Protein AF-A0A255R285-F1 (afdb_monomer_lite)

pLDDT: mean 92.12, std 9.1, range [36.28, 98.69]

Structure (mmCIF, N/CA/C/O backbone):
data_AF-A0A255R285-F1
#
_entry.id   AF-A0A255R285-F1
#
loop_
_atom_site.group_PDB
_atom_site.id
_atom_site.type_symbol
_atom_site.label_atom_id
_atom_site.label_alt_id
_atom_site.label_comp_id
_atom_site.label_asym_id
_atom_site.label_entity_id
_atom_site.label_seq_id
_atom_site.pdbx_PDB_ins_code
_atom_site.Cartn_x
_atom_site.Cartn_y
_atom_site.Cartn_z
_atom_site.occupancy
_atom_site.B_iso_or_equiv
_atom_site.auth_seq_id
_atom_site.auth_comp_id
_atom_site.auth_asym_id
_atom_site.auth_atom_id
_atom_site.pdbx_PDB_model_num
ATOM 1 N N . MET A 1 1 ? 7.669 3.185 -47.144 1.00 38.50 1 MET A N 1
ATOM 2 C CA . MET A 1 1 ? 7.118 3.284 -45.778 1.00 38.50 1 MET A CA 1
ATOM 3 C C . MET A 1 1 ? 5.951 2.324 -45.694 1.00 38.50 1 MET A C 1
ATOM 5 O O . MET A 1 1 ? 4.926 2.596 -46.298 1.00 38.50 1 MET A O 1
ATOM 9 N N . VAL A 1 2 ? 6.138 1.171 -45.054 1.00 36.28 2 VAL A N 1
ATOM 10 C CA . VAL A 1 2 ? 5.017 0.280 -44.730 1.00 36.28 2 VAL A CA 1
ATOM 11 C C . VAL A 1 2 ? 4.395 0.857 -43.465 1.00 36.28 2 VAL A C 1
ATOM 13 O O . VAL A 1 2 ? 5.095 1.002 -42.463 1.00 36.28 2 VAL A O 1
ATOM 16 N N . ALA A 1 3 ? 3.137 1.290 -43.548 1.00 42.69 3 ALA A N 1
ATOM 17 C CA . ALA A 1 3 ? 2.376 1.693 -42.376 1.00 42.69 3 ALA A CA 1
ATOM 18 C C . ALA A 1 3 ? 2.374 0.502 -41.410 1.00 42.69 3 ALA A C 1
ATOM 20 O O . ALA A 1 3 ? 1.961 -0.590 -41.789 1.00 42.69 3 ALA A O 1
ATOM 21 N N . LYS A 1 4 ? 2.912 0.682 -40.198 1.00 46.59 4 LYS A N 1
ATOM 22 C CA . LYS A 1 4 ? 2.662 -0.273 -39.118 1.00 46.59 4 LYS A CA 1
ATOM 23 C C . LYS A 1 4 ? 1.152 -0.277 -38.926 1.00 46.59 4 LYS A C 1
ATOM 25 O O . LYS A 1 4 ? 0.608 0.766 -38.571 1.00 46.59 4 LYS A O 1
ATOM 30 N N . ASP A 1 5 ? 0.511 -1.407 -39.206 1.00 42.00 5 ASP A N 1
ATOM 31 C CA . ASP A 1 5 ? -0.884 -1.644 -38.857 1.00 42.00 5 ASP A CA 1
ATOM 32 C C . ASP A 1 5 ? -1.052 -1.301 -37.375 1.00 42.00 5 ASP A C 1
ATOM 34 O O . ASP A 1 5 ? -0.538 -1.993 -36.493 1.00 42.00 5 ASP A O 1
ATOM 38 N N . SER A 1 6 ? -1.684 -0.161 -37.093 1.00 53.12 6 SER A N 1
ATOM 39 C CA . SER A 1 6 ? -2.012 0.230 -35.732 1.00 53.12 6 SER A CA 1
ATOM 40 C C . SER A 1 6 ? -3.133 -0.692 -35.279 1.00 53.12 6 SER A C 1
ATOM 42 O O . SER A 1 6 ? -4.284 -0.516 -35.682 1.00 53.12 6 SER A O 1
ATOM 44 N N . ILE A 1 7 ? -2.786 -1.704 -34.487 1.00 59.69 7 ILE A N 1
ATOM 45 C CA . ILE A 1 7 ? -3.769 -2.529 -33.787 1.00 59.69 7 ILE A CA 1
ATOM 46 C C . ILE A 1 7 ? -4.673 -1.564 -32.998 1.00 59.69 7 ILE A C 1
ATOM 48 O O . ILE A 1 7 ? -4.139 -0.719 -32.271 1.00 59.69 7 ILE A O 1
ATOM 52 N N . PRO A 1 8 ? -6.008 -1.617 -33.164 1.00 61.16 8 PRO A N 1
ATOM 53 C CA . PRO A 1 8 ? -6.913 -0.756 -32.416 1.00 61.16 8 PRO A CA 1
ATOM 54 C C . PRO A 1 8 ? -6.686 -0.946 -30.916 1.00 61.16 8 PRO A C 1
ATOM 56 O O . PRO A 1 8 ? -6.638 -2.081 -30.445 1.00 61.16 8 PRO A O 1
ATOM 59 N N . PHE A 1 9 ? -6.552 0.151 -30.167 1.00 70.38 9 PHE A N 1
ATOM 60 C CA . PHE A 1 9 ? -6.579 0.086 -28.709 1.00 70.38 9 PHE A CA 1
ATOM 61 C C . PHE A 1 9 ? -7.965 -0.405 -28.283 1.00 70.38 9 PHE A C 1
ATOM 63 O O . PHE A 1 9 ? -8.969 0.259 -28.550 1.00 70.38 9 PHE A O 1
ATOM 70 N N . VAL A 1 10 ? -8.016 -1.583 -27.668 1.00 74.31 10 VAL A N 1
ATOM 71 C CA . VAL A 1 10 ? -9.235 -2.146 -27.089 1.00 74.31 10 VAL A CA 1
ATOM 72 C C . VAL A 1 10 ? -9.144 -1.949 -25.586 1.00 74.31 10 VAL A C 1
ATOM 74 O O . VAL A 1 10 ? -8.176 -2.386 -24.969 1.00 74.31 10 VAL A O 1
ATOM 77 N N . LEU A 1 11 ? -10.138 -1.265 -25.020 1.00 82.00 11 LEU A N 1
ATOM 78 C CA . LEU A 1 11 ? -10.260 -1.118 -23.576 1.00 82.00 11 LEU A CA 1
ATOM 79 C C . LEU A 1 11 ? -10.672 -2.475 -22.985 1.00 82.00 11 LEU A C 1
ATOM 81 O O . LEU A 1 11 ? -11.752 -2.983 -23.287 1.00 82.00 11 LEU A O 1
ATOM 85 N N . GLU A 1 12 ? -9.795 -3.065 -22.181 1.00 83.75 12 GLU A N 1
ATOM 86 C CA . GLU A 1 12 ? -10.063 -4.248 -21.370 1.00 83.75 12 GLU A CA 1
ATOM 87 C C . GLU A 1 12 ? -10.535 -3.811 -19.980 1.00 83.75 12 GLU A C 1
ATOM 89 O O . GLU A 1 12 ? -9.905 -2.974 -19.331 1.00 83.75 12 GLU A O 1
ATOM 94 N N . HIS A 1 13 ? -11.638 -4.400 -19.521 1.00 86.81 13 HIS A N 1
ATOM 95 C CA . HIS A 1 13 ? -12.210 -4.132 -18.206 1.00 86.81 13 HIS A CA 1
ATOM 96 C C . HIS A 1 13 ? -11.789 -5.208 -17.205 1.00 86.81 13 HIS A C 1
ATOM 98 O O . HIS A 1 13 ? -11.822 -6.400 -17.511 1.00 86.81 13 HIS A O 1
ATOM 104 N N . LEU A 1 14 ? -11.409 -4.791 -15.995 1.00 87.12 14 LEU A N 1
ATOM 105 C CA . LEU A 1 14 ? -11.076 -5.713 -14.900 1.00 87.12 14 LEU A CA 1
ATOM 106 C C . LEU A 1 14 ? -12.305 -6.280 -14.177 1.00 87.12 14 LEU A C 1
ATOM 108 O O . LEU A 1 14 ? -12.154 -7.206 -13.381 1.00 87.12 14 LEU A O 1
ATOM 112 N N . ASP A 1 15 ? -13.492 -5.719 -14.429 1.00 89.19 15 ASP A N 1
ATOM 113 C CA . ASP A 1 15 ? -14.764 -6.096 -13.801 1.00 8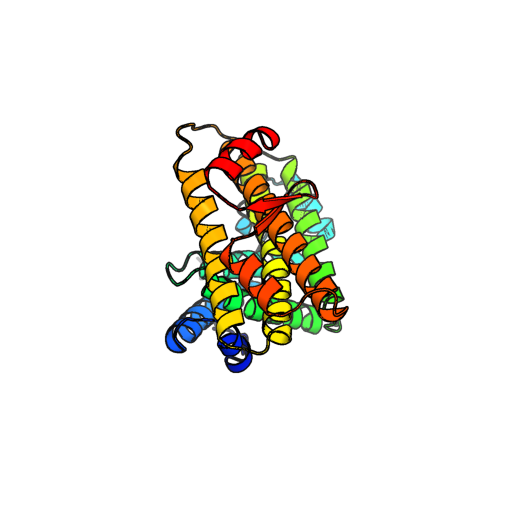9.19 15 ASP A CA 1
ATOM 114 C C . ASP A 1 15 ? -14.694 -6.120 -12.261 1.00 89.19 15 ASP A C 1
ATOM 116 O O . ASP A 1 15 ? -15.155 -7.047 -11.587 1.00 89.19 15 ASP A O 1
ATOM 120 N N . VAL A 1 16 ? -14.096 -5.072 -11.679 1.00 92.44 16 VAL A N 1
ATOM 121 C CA . VAL A 1 16 ? -13.991 -4.922 -10.223 1.00 92.44 16 VAL A CA 1
ATOM 122 C C . VAL A 1 16 ? -15.382 -4.815 -9.595 1.00 92.44 16 VAL A C 1
ATOM 124 O O . VAL A 1 16 ? -16.170 -3.928 -9.927 1.00 92.44 16 VAL A O 1
ATOM 127 N N . ASP A 1 17 ? -15.679 -5.693 -8.632 1.00 91.56 17 ASP A N 1
ATOM 128 C CA . ASP A 1 17 ? -16.928 -5.636 -7.870 1.00 91.56 17 ASP A CA 1
ATOM 129 C C . ASP A 1 17 ? -16.938 -4.404 -6.960 1.00 91.56 17 ASP A C 1
ATOM 131 O O . ASP A 1 17 ? -16.432 -4.416 -5.833 1.00 91.56 17 ASP A O 1
ATOM 135 N N . LYS A 1 18 ? -17.563 -3.334 -7.456 1.00 91.25 18 LYS A N 1
ATOM 136 C CA . LYS A 1 18 ? -17.674 -2.053 -6.760 1.00 91.25 18 LYS A CA 1
ATOM 137 C C . LYS A 1 18 ? -18.251 -2.196 -5.353 1.00 91.25 18 LYS A C 1
ATOM 139 O O . LYS A 1 18 ? -17.838 -1.470 -4.456 1.00 91.25 18 LYS A O 1
ATOM 144 N N . LYS A 1 19 ? -19.162 -3.150 -5.111 1.00 91.38 19 LYS A N 1
ATOM 145 C CA . LYS A 1 19 ? -19.759 -3.336 -3.777 1.00 91.38 19 LYS A CA 1
ATOM 146 C C . LYS A 1 19 ? -18.719 -3.747 -2.740 1.00 91.38 19 LYS A C 1
ATOM 148 O O . LYS A 1 19 ? -18.842 -3.343 -1.588 1.00 91.38 19 LYS A O 1
ATOM 153 N N . LYS A 1 20 ? -17.695 -4.504 -3.145 1.00 89.44 20 LYS A N 1
ATOM 154 C CA . LYS A 1 20 ? -16.577 -4.869 -2.264 1.00 89.44 20 LYS A CA 1
ATOM 155 C C . LYS A 1 20 ? -15.705 -3.669 -1.929 1.00 89.44 20 LYS A C 1
ATOM 157 O O . LYS A 1 20 ? -15.240 -3.565 -0.807 1.00 89.44 20 LYS A O 1
ATOM 162 N N . VAL A 1 21 ? -15.518 -2.756 -2.879 1.00 92.56 21 VAL A N 1
ATOM 163 C CA . VAL A 1 21 ? -14.719 -1.538 -2.686 1.00 92.56 21 VAL A CA 1
ATOM 164 C C . VAL A 1 21 ? -15.453 -0.532 -1.796 1.00 92.56 21 VAL A C 1
ATOM 166 O O . VAL A 1 21 ? -14.879 -0.014 -0.842 1.00 92.56 21 VAL A O 1
ATOM 169 N N . MET A 1 22 ? -16.743 -0.304 -2.061 1.00 94.81 22 MET A N 1
ATOM 170 C CA . MET A 1 22 ? -17.575 0.674 -1.345 1.00 94.81 22 MET A CA 1
ATOM 171 C C . MET A 1 22 ? -17.698 0.406 0.160 1.00 94.81 22 MET A C 1
ATOM 173 O O . MET A 1 22 ? -18.047 1.315 0.906 1.00 94.81 22 MET A O 1
ATOM 177 N N . ALA A 1 23 ? -17.412 -0.815 0.616 1.00 93.56 23 ALA A N 1
ATOM 178 C CA . ALA A 1 23 ? -17.393 -1.150 2.036 1.00 93.56 23 ALA A CA 1
ATOM 179 C C . ALA A 1 23 ? -16.217 -0.512 2.800 1.00 93.56 23 ALA A C 1
ATOM 181 O O . ALA A 1 23 ? -16.301 -0.376 4.018 1.00 93.56 23 ALA A O 1
ATOM 182 N N . TYR A 1 24 ? -15.144 -0.120 2.104 1.00 95.00 24 TYR A N 1
ATOM 183 C CA . TYR A 1 24 ? -13.883 0.299 2.726 1.00 95.00 24 TYR A CA 1
ATOM 184 C C . TYR A 1 24 ? -13.452 1.731 2.386 1.00 95.00 24 TYR A C 1
ATOM 186 O O . TYR A 1 24 ? -12.487 2.225 2.962 1.00 95.00 24 TYR A O 1
ATOM 194 N N . VAL A 1 25 ? -14.145 2.407 1.468 1.00 94.81 25 VAL A N 1
ATOM 195 C CA . VAL A 1 25 ? -13.822 3.784 1.060 1.00 94.81 25 VAL A CA 1
ATOM 196 C C . VAL A 1 25 ? -14.781 4.796 1.679 1.00 94.81 25 VAL A C 1
ATOM 198 O O . VAL A 1 25 ? -15.932 4.488 1.986 1.00 94.81 25 VAL A O 1
ATOM 201 N N . THR A 1 26 ? -14.314 6.033 1.836 1.00 92.88 26 THR A N 1
ATOM 202 C CA . THR A 1 26 ? -15.129 7.161 2.320 1.00 92.88 26 THR A CA 1
ATOM 203 C C . THR A 1 26 ? -15.570 8.092 1.188 1.00 92.88 26 THR A C 1
ATOM 205 O O . THR A 1 26 ? -16.419 8.963 1.398 1.00 92.88 26 THR A O 1
ATOM 208 N N . CYS A 1 27 ? -15.022 7.907 -0.017 1.00 93.62 27 CYS A N 1
ATOM 209 C CA . CYS A 1 27 ? -15.349 8.698 -1.192 1.00 93.62 27 CYS A CA 1
ATOM 210 C C . CYS A 1 27 ? -16.686 8.298 -1.845 1.00 93.62 27 CYS A C 1
ATOM 212 O O . CYS A 1 27 ? -17.332 7.312 -1.487 1.00 93.62 27 CYS A O 1
ATOM 214 N N . SER A 1 28 ? -17.137 9.108 -2.807 1.00 95.38 28 SER A N 1
ATOM 215 C CA . SER A 1 28 ? -18.389 8.859 -3.525 1.00 95.38 28 SER A CA 1
ATOM 216 C C . SER A 1 28 ? -18.258 7.714 -4.531 1.00 95.38 28 SER A C 1
ATOM 218 O O . SER A 1 28 ? -17.187 7.469 -5.083 1.00 95.38 28 SER A O 1
ATOM 220 N N . GLU A 1 29 ? -19.381 7.073 -4.859 1.00 95.31 29 GLU A N 1
ATOM 221 C CA . GLU A 1 29 ? -19.421 6.026 -5.888 1.00 95.31 29 GLU A CA 1
ATOM 222 C C . GLU A 1 29 ? -18.881 6.519 -7.243 1.00 95.31 29 GLU A C 1
ATOM 224 O O . GLU A 1 29 ? -18.111 5.823 -7.895 1.00 95.31 29 GLU A O 1
ATOM 229 N N . HIS A 1 30 ? -19.197 7.763 -7.618 1.00 95.19 30 HIS A N 1
ATOM 230 C CA . HIS A 1 30 ? -18.665 8.405 -8.824 1.00 95.19 30 HIS A CA 1
ATOM 231 C C . HIS A 1 30 ? -17.128 8.512 -8.811 1.00 95.19 30 HIS A C 1
ATOM 233 O O . HIS A 1 30 ? -16.480 8.399 -9.853 1.00 95.19 30 HIS A O 1
ATOM 239 N N . MET A 1 31 ? -16.522 8.760 -7.644 1.00 95.44 31 MET A N 1
ATOM 240 C CA . MET A 1 31 ? -15.064 8.779 -7.522 1.00 95.44 31 MET A CA 1
ATOM 241 C C . MET A 1 31 ? -14.487 7.377 -7.724 1.00 95.44 31 MET A C 1
ATOM 243 O O . MET A 1 31 ? -13.511 7.232 -8.456 1.00 95.44 31 MET A O 1
ATOM 247 N N . VAL A 1 32 ? -15.120 6.345 -7.155 1.00 96.25 32 VAL A N 1
ATOM 248 C CA . VAL A 1 32 ? -14.733 4.949 -7.408 1.00 96.25 32 VAL A CA 1
ATOM 249 C C . VAL A 1 32 ? -14.835 4.613 -8.896 1.00 96.25 32 VAL A C 1
ATOM 251 O O . VAL A 1 32 ? -13.892 4.057 -9.444 1.00 96.25 32 VAL A O 1
ATOM 254 N N . ASP A 1 33 ? -15.905 5.018 -9.582 1.00 94.75 33 ASP A N 1
ATOM 255 C CA . ASP A 1 33 ? -16.045 4.817 -11.033 1.00 94.75 33 ASP A CA 1
ATOM 256 C C . ASP A 1 33 ? -14.919 5.475 -11.833 1.00 94.75 33 ASP A C 1
ATOM 258 O O . ASP A 1 33 ? -14.374 4.883 -12.766 1.00 94.75 33 ASP A O 1
ATOM 262 N N . SER A 1 34 ? -14.524 6.683 -11.435 1.00 95.69 34 SER A N 1
ATOM 263 C CA . SER A 1 34 ? -13.418 7.394 -12.077 1.00 95.69 34 SER A CA 1
ATOM 264 C C . SER A 1 34 ? -12.085 6.666 -11.868 1.00 95.69 34 SER A C 1
ATOM 266 O O . SER A 1 34 ? -11.308 6.512 -12.808 1.00 95.69 34 SER A O 1
ATOM 268 N N . LEU A 1 35 ? -11.839 6.167 -10.653 1.00 96.12 35 LEU A N 1
ATOM 269 C CA . LEU A 1 35 ? -10.649 5.385 -10.312 1.00 96.12 35 LEU A CA 1
ATOM 270 C C . LEU A 1 35 ? -10.602 4.046 -11.063 1.00 96.12 35 LEU A C 1
ATOM 272 O O . LEU A 1 35 ? -9.547 3.668 -11.569 1.00 96.12 35 LEU A O 1
ATOM 276 N N . LEU A 1 36 ? -11.737 3.356 -11.195 1.00 95.50 36 LEU A N 1
ATOM 277 C CA . LEU A 1 36 ? -11.835 2.118 -11.973 1.00 95.50 36 LEU A CA 1
ATOM 278 C C . LEU A 1 36 ? -11.613 2.366 -13.471 1.00 95.50 36 LEU A C 1
ATOM 280 O O . LEU A 1 36 ? -10.920 1.589 -14.118 1.00 95.50 36 LEU A O 1
ATOM 284 N N . SER A 1 37 ? -12.088 3.491 -14.014 1.00 94.25 37 SER A N 1
ATOM 285 C CA . SER A 1 37 ? -11.792 3.869 -15.402 1.00 94.25 37 SER A CA 1
ATOM 286 C C . SER A 1 37 ? -10.296 4.126 -15.642 1.00 94.25 37 SER A C 1
ATOM 288 O O . SER A 1 37 ? -9.782 3.806 -16.720 1.00 94.25 37 SER A O 1
ATOM 290 N N . ILE A 1 38 ? -9.586 4.698 -14.661 1.00 94.31 38 ILE A N 1
ATOM 291 C CA . ILE A 1 38 ? -8.122 4.852 -14.708 1.00 94.31 38 ILE A CA 1
ATOM 292 C C . ILE A 1 38 ? -7.455 3.471 -14.694 1.00 94.31 38 ILE A C 1
ATOM 294 O O . ILE A 1 38 ? -6.573 3.204 -15.513 1.00 94.31 38 ILE A O 1
ATOM 298 N N . ALA A 1 39 ? -7.912 2.581 -13.809 1.00 93.69 39 ALA A N 1
ATOM 299 C CA . ALA A 1 39 ? -7.404 1.219 -13.696 1.00 93.69 39 ALA A CA 1
ATOM 300 C C . ALA A 1 39 ? -7.572 0.411 -14.991 1.00 93.69 39 ALA A C 1
ATOM 302 O O . ALA A 1 39 ? -6.605 -0.192 -15.450 1.00 93.69 39 ALA A O 1
ATOM 303 N N . ASP A 1 40 ? -8.752 0.444 -15.617 1.00 92.44 40 ASP A N 1
ATOM 304 C CA . ASP A 1 40 ? -9.022 -0.245 -16.887 1.00 92.44 40 ASP A CA 1
ATOM 305 C C . ASP A 1 40 ? -8.114 0.279 -18.010 1.00 92.44 40 ASP A C 1
ATOM 307 O O . ASP A 1 40 ? -7.583 -0.488 -18.816 1.00 92.44 40 ASP A O 1
ATOM 311 N N . THR A 1 41 ? -7.842 1.589 -18.027 1.00 91.50 41 THR A N 1
ATOM 312 C CA . THR A 1 41 ? -6.914 2.195 -18.995 1.00 91.50 41 THR A CA 1
ATOM 313 C C . THR A 1 41 ? -5.483 1.684 -18.814 1.00 91.50 41 THR A C 1
ATOM 315 O O . THR A 1 41 ? -4.803 1.411 -19.806 1.00 91.50 41 THR A O 1
ATOM 318 N N . ALA A 1 42 ? -5.013 1.550 -17.569 1.00 90.38 42 ALA A N 1
ATOM 319 C CA . ALA A 1 42 ? -3.701 0.972 -17.272 1.00 90.38 42 ALA A CA 1
ATOM 320 C C . ALA A 1 42 ? -3.674 -0.529 -17.612 1.00 90.38 42 ALA A C 1
ATOM 322 O O . ALA A 1 42 ? -2.776 -1.011 -18.298 1.00 90.38 42 ALA A O 1
ATOM 323 N N . TYR A 1 43 ? -4.709 -1.273 -17.220 1.00 89.81 43 TYR A N 1
ATOM 324 C CA . TYR A 1 43 ? -4.809 -2.707 -17.478 1.00 89.81 43 TYR A CA 1
ATOM 325 C C . TYR A 1 43 ? -4.823 -3.048 -18.971 1.00 89.81 43 TYR A C 1
ATOM 327 O O . TYR A 1 43 ? -4.125 -3.971 -19.388 1.00 89.81 43 TYR A O 1
ATOM 335 N N . SER A 1 44 ? -5.508 -2.254 -19.791 1.00 89.50 44 SER A N 1
ATOM 336 C CA . SER A 1 44 ? -5.568 -2.435 -21.251 1.00 89.50 44 SER A CA 1
ATOM 337 C C . SER A 1 44 ? -4.198 -2.389 -21.935 1.00 89.50 44 SER A C 1
ATOM 339 O O . SER A 1 44 ? -4.025 -2.884 -23.047 1.00 89.50 44 SER A O 1
ATOM 341 N N . LYS A 1 45 ? -3.192 -1.799 -21.280 1.00 88.44 45 LYS A N 1
ATOM 342 C CA . LYS A 1 45 ? -1.816 -1.731 -21.783 1.00 88.44 45 LYS A CA 1
ATOM 343 C C . LYS A 1 45 ? -0.956 -2.913 -21.333 1.00 88.44 45 LYS A C 1
ATOM 345 O O . LYS A 1 45 ? 0.174 -3.025 -21.803 1.00 88.44 45 LYS A O 1
ATOM 350 N N . THR A 1 46 ? -1.468 -3.825 -20.497 1.00 85.69 46 THR A N 1
ATOM 351 C CA . THR A 1 46 ? -0.692 -4.926 -19.887 1.00 85.69 46 THR A CA 1
ATOM 352 C C . THR A 1 46 ? 0.115 -5.720 -20.914 1.00 85.69 46 THR A C 1
ATOM 354 O O . THR A 1 46 ? 1.287 -6.010 -20.696 1.00 85.69 46 THR A O 1
ATOM 357 N N . GLY A 1 47 ? -0.483 -6.050 -22.064 1.00 81.19 47 GLY A N 1
ATOM 358 C CA . GLY A 1 47 ? 0.186 -6.813 -23.125 1.00 81.19 47 GLY A CA 1
ATOM 359 C C . GLY A 1 47 ? 1.274 -6.052 -23.892 1.00 81.19 47 GLY A C 1
ATOM 360 O O . GLY A 1 47 ? 2.009 -6.672 -24.656 1.00 81.19 47 GLY A O 1
ATOM 361 N N . SER A 1 48 ? 1.366 -4.733 -23.710 1.00 86.00 48 SER A N 1
ATOM 362 C CA . SER A 1 48 ? 2.328 -3.862 -24.393 1.00 86.00 48 SER A CA 1
ATOM 363 C C . SER A 1 48 ? 3.547 -3.493 -23.552 1.00 86.00 48 SER A C 1
ATOM 365 O O . SER A 1 48 ? 4.502 -2.970 -24.118 1.00 86.00 48 SER A O 1
ATOM 367 N N . TYR A 1 49 ? 3.536 -3.779 -22.246 1.00 88.81 49 TYR A N 1
ATOM 368 C CA . TYR A 1 49 ? 4.632 -3.389 -21.365 1.00 88.81 49 TYR A CA 1
ATOM 369 C C . TYR A 1 49 ? 5.902 -4.220 -21.574 1.00 88.81 49 TYR A C 1
ATOM 371 O O . TYR A 1 49 ? 5.857 -5.455 -21.637 1.00 88.81 49 TYR A O 1
ATOM 379 N N . GLY A 1 50 ? 7.038 -3.527 -21.590 1.00 87.56 50 GLY A N 1
ATOM 380 C CA . GLY A 1 50 ? 8.393 -4.074 -21.607 1.00 87.56 50 GLY A CA 1
ATOM 381 C C . GLY A 1 50 ? 9.251 -3.505 -20.475 1.00 87.56 50 GLY A C 1
ATOM 382 O O . GLY A 1 50 ? 8.876 -2.548 -19.808 1.00 87.56 50 GLY A O 1
ATOM 383 N N . LEU A 1 51 ? 10.426 -4.090 -20.222 1.00 87.12 51 LEU A N 1
ATOM 384 C CA . LEU A 1 51 ? 11.300 -3.663 -19.112 1.00 87.12 51 LEU A CA 1
ATOM 385 C C . LEU A 1 51 ? 11.664 -2.176 -19.150 1.00 87.12 51 LEU A C 1
ATOM 387 O O . LEU A 1 51 ? 11.885 -1.578 -18.104 1.00 87.12 51 LEU A O 1
ATOM 391 N N . GLU A 1 52 ? 11.709 -1.579 -20.334 1.00 87.31 52 GLU A N 1
ATOM 392 C CA . GLU A 1 52 ? 11.891 -0.147 -20.545 1.00 87.31 52 GLU A CA 1
ATOM 393 C C . GLU A 1 52 ? 10.865 0.715 -19.787 1.00 87.31 52 GLU A C 1
ATOM 395 O O . GLU A 1 52 ? 11.207 1.796 -19.305 1.00 87.31 52 GLU A O 1
ATOM 400 N N . ASP A 1 53 ? 9.645 0.213 -19.585 1.00 88.88 53 ASP A N 1
ATOM 401 C CA . ASP A 1 53 ? 8.568 0.902 -18.867 1.00 88.88 53 ASP A CA 1
ATOM 402 C C . ASP A 1 53 ? 8.780 0.895 -17.344 1.00 88.88 53 ASP A C 1
ATOM 404 O O . ASP A 1 53 ? 8.137 1.639 -16.599 1.00 88.88 53 ASP A O 1
ATOM 408 N N . LEU A 1 54 ? 9.748 0.113 -16.850 1.00 85.56 54 LEU A N 1
ATOM 409 C CA . LEU A 1 54 ? 10.241 0.262 -15.486 1.00 85.56 54 LEU A CA 1
ATOM 410 C C . LEU A 1 54 ? 11.075 1.539 -15.314 1.00 85.56 54 LEU A C 1
ATOM 412 O O . LEU A 1 54 ? 11.451 1.860 -14.194 1.00 85.56 54 LEU A O 1
ATOM 416 N N . GLY A 1 55 ? 11.399 2.305 -16.357 1.00 84.44 55 GLY A N 1
ATOM 417 C CA . GLY A 1 55 ? 12.181 3.539 -16.198 1.00 84.44 55 GLY A CA 1
ATOM 418 C C . GLY A 1 55 ? 13.544 3.318 -15.520 1.00 84.44 55 GLY A C 1
ATOM 419 O O . GLY A 1 55 ? 14.059 4.222 -14.866 1.00 84.44 55 GLY A O 1
ATOM 420 N N . MET A 1 56 ? 14.083 2.101 -15.635 1.00 86.56 56 MET A N 1
ATOM 421 C CA . MET A 1 56 ? 15.405 1.684 -15.172 1.00 86.56 56 MET A CA 1
ATOM 422 C C . MET A 1 56 ? 16.151 1.162 -16.407 1.00 86.56 56 MET A C 1
ATOM 424 O O . MET A 1 56 ? 15.756 0.158 -16.998 1.00 86.56 56 MET A O 1
ATOM 428 N N . ASP A 1 57 ? 17.185 1.876 -16.859 1.00 73.62 57 ASP A N 1
ATOM 429 C CA . ASP A 1 57 ? 17.795 1.687 -18.195 1.00 73.62 57 ASP A CA 1
ATOM 430 C C . ASP A 1 57 ? 19.109 0.880 -18.146 1.00 73.62 57 ASP A C 1
ATOM 432 O O . ASP A 1 57 ? 20.027 1.033 -18.959 1.00 73.62 57 ASP A O 1
ATOM 436 N N . ASN A 1 58 ? 19.235 -0.016 -17.163 1.00 86.06 58 ASN A N 1
ATOM 437 C CA . ASN A 1 58 ? 20.418 -0.858 -17.036 1.00 86.06 58 ASN A CA 1
ATOM 438 C C . ASN A 1 58 ? 20.331 -2.101 -17.934 1.00 86.06 58 ASN A C 1
ATOM 440 O O . ASN A 1 58 ? 19.816 -3.152 -17.553 1.00 86.06 58 ASN A O 1
ATOM 444 N N . LYS A 1 59 ? 20.908 -2.001 -19.136 1.00 86.75 59 LYS A N 1
ATOM 445 C CA . LYS A 1 59 ? 20.892 -3.078 -20.142 1.00 86.75 59 LYS A CA 1
ATOM 446 C C . LYS A 1 59 ? 21.453 -4.415 -19.660 1.00 86.75 59 LYS A C 1
ATOM 448 O O . LYS A 1 59 ? 21.011 -5.447 -20.160 1.00 86.75 59 LYS A O 1
ATOM 453 N N . GLU A 1 60 ? 22.434 -4.425 -18.758 1.00 87.00 60 GLU A N 1
ATOM 454 C CA . GLU A 1 60 ? 22.997 -5.685 -18.260 1.00 87.00 60 GLU A CA 1
ATOM 455 C C . GLU A 1 60 ? 22.029 -6.364 -17.292 1.00 87.00 60 GLU A C 1
ATOM 457 O O . GLU A 1 60 ? 21.735 -7.549 -17.441 1.00 87.00 60 GLU A O 1
ATOM 462 N N . TYR A 1 61 ? 21.432 -5.598 -16.381 1.00 87.88 61 TYR A N 1
ATOM 463 C CA . TYR A 1 61 ? 20.427 -6.115 -15.452 1.00 87.88 61 TYR A CA 1
ATOM 464 C C . TYR A 1 61 ? 19.155 -6.549 -16.168 1.00 87.88 61 TYR A C 1
ATOM 466 O O . TYR A 1 61 ? 18.598 -7.597 -15.844 1.00 87.88 61 TYR A O 1
ATOM 474 N N . ASN A 1 62 ? 18.760 -5.831 -17.223 1.00 88.94 62 ASN A N 1
ATOM 475 C CA . ASN A 1 62 ? 17.631 -6.220 -18.064 1.00 88.94 62 ASN A CA 1
ATOM 476 C C . ASN A 1 62 ? 17.826 -7.626 -18.654 1.00 88.94 62 ASN A C 1
ATOM 478 O O . ASN A 1 62 ? 16.850 -8.364 -18.779 1.00 88.94 62 ASN A O 1
ATOM 482 N N . LYS A 1 63 ? 19.063 -8.049 -18.971 1.00 88.69 63 LYS A N 1
ATOM 483 C CA . LYS A 1 63 ? 19.329 -9.426 -19.432 1.00 88.69 63 LYS A CA 1
ATOM 484 C C . LYS A 1 63 ? 19.071 -10.453 -18.334 1.00 88.69 63 LYS A C 1
ATOM 486 O O . LYS A 1 63 ? 18.482 -11.491 -18.622 1.00 88.69 63 LYS A O 1
ATOM 491 N N . TRP A 1 64 ? 19.510 -10.186 -17.104 1.00 88.12 64 TRP A N 1
ATOM 492 C CA . TRP A 1 64 ? 19.302 -11.094 -15.970 1.00 88.12 64 TRP A CA 1
ATOM 493 C C . TRP A 1 64 ? 17.821 -11.187 -15.602 1.00 88.12 64 TRP A C 1
ATOM 495 O O . TRP A 1 64 ? 17.280 -12.283 -15.518 1.00 88.12 64 TRP A O 1
ATOM 505 N N . ILE A 1 65 ? 17.126 -10.052 -15.535 1.00 90.06 65 ILE A N 1
ATOM 506 C CA . ILE A 1 65 ? 15.685 -10.009 -15.266 1.00 90.06 65 ILE A CA 1
ATOM 507 C C . ILE A 1 65 ? 14.897 -10.711 -16.372 1.00 90.06 65 ILE A C 1
ATOM 509 O O . ILE A 1 65 ? 14.008 -11.506 -16.086 1.00 90.06 65 ILE A O 1
ATOM 513 N N . THR A 1 66 ? 15.242 -10.479 -17.642 1.00 89.62 66 THR A N 1
ATOM 514 C CA . THR A 1 66 ? 14.597 -11.182 -18.763 1.00 89.62 66 THR A CA 1
ATOM 515 C C . THR A 1 66 ? 14.833 -12.685 -18.688 1.00 89.62 66 THR A C 1
ATOM 517 O O . THR A 1 66 ? 13.972 -13.455 -19.095 1.00 89.62 66 THR A O 1
ATOM 520 N N . LYS A 1 67 ? 15.987 -13.129 -18.188 1.00 89.88 67 LYS A N 1
ATOM 521 C CA . LYS A 1 67 ? 16.278 -14.553 -18.032 1.00 89.88 67 LYS A CA 1
ATOM 522 C C . LYS A 1 67 ? 15.457 -15.181 -16.902 1.00 89.88 67 LYS A C 1
ATOM 524 O O . LYS A 1 67 ? 14.928 -16.271 -17.099 1.00 89.88 67 LYS A O 1
ATOM 529 N N . ASP A 1 68 ? 15.346 -14.500 -15.766 1.00 88.88 68 ASP A N 1
ATOM 530 C CA . ASP A 1 68 ? 14.797 -15.084 -14.539 1.00 88.88 68 ASP A CA 1
ATOM 531 C C . ASP A 1 68 ? 13.285 -14.836 -14.371 1.00 88.88 68 ASP A C 1
ATOM 533 O O . ASP A 1 68 ? 12.594 -15.643 -13.751 1.00 88.88 68 ASP A O 1
ATOM 537 N N . TYR A 1 69 ? 12.750 -13.758 -14.959 1.00 90.12 69 TYR A N 1
ATOM 538 C CA . TYR A 1 69 ? 11.389 -13.262 -14.703 1.00 90.12 69 TYR A CA 1
ATOM 539 C C . TYR A 1 69 ? 10.564 -12.971 -15.965 1.00 90.12 69 TYR A C 1
ATOM 541 O O . TYR A 1 69 ? 9.507 -12.345 -15.862 1.00 90.12 69 TYR A O 1
ATOM 549 N N . LYS A 1 70 ? 11.008 -13.421 -17.149 1.00 88.31 70 LYS A N 1
ATOM 550 C CA . LYS A 1 70 ? 10.422 -13.091 -18.466 1.00 88.31 70 LYS A CA 1
ATOM 551 C C . LYS A 1 70 ? 8.896 -12.986 -18.481 1.00 88.31 70 LYS A C 1
ATOM 553 O O . LYS A 1 70 ? 8.346 -11.975 -18.907 1.00 88.31 70 LYS A O 1
ATOM 558 N N . ASP A 1 71 ? 8.231 -14.030 -18.000 1.00 89.25 71 ASP A N 1
ATOM 559 C CA . ASP A 1 71 ? 6.783 -14.198 -18.137 1.00 89.25 71 ASP A CA 1
ATOM 560 C C . ASP A 1 71 ? 5.984 -13.344 -17.141 1.00 89.25 71 ASP A C 1
ATOM 562 O O . ASP A 1 71 ? 4.767 -13.244 -17.246 1.00 89.25 71 ASP A O 1
ATOM 566 N N . THR A 1 72 ? 6.663 -12.706 -16.187 1.00 91.81 72 THR A N 1
ATOM 567 C CA . THR A 1 72 ? 6.057 -11.863 -15.144 1.00 91.81 72 THR A CA 1
ATOM 568 C C . THR A 1 72 ? 6.289 -10.367 -15.353 1.00 91.81 72 THR A C 1
ATOM 570 O O . THR A 1 72 ? 5.671 -9.557 -14.669 1.00 91.81 72 THR A O 1
ATOM 573 N N . ILE A 1 73 ? 7.143 -9.974 -16.303 1.00 90.69 73 ILE A N 1
ATOM 574 C CA . ILE A 1 73 ? 7.525 -8.568 -16.517 1.00 90.69 73 ILE A CA 1
ATOM 575 C C . ILE A 1 73 ? 6.299 -7.687 -16.776 1.00 90.69 73 ILE A C 1
ATOM 577 O O . ILE A 1 73 ? 6.134 -6.650 -16.135 1.00 90.69 73 ILE A O 1
ATOM 581 N N . SER A 1 74 ? 5.410 -8.126 -17.669 1.00 92.19 74 SER A N 1
ATOM 582 C CA . SER A 1 74 ? 4.227 -7.358 -18.061 1.00 92.19 74 SER A CA 1
ATOM 583 C C . SER A 1 74 ? 3.272 -7.108 -16.895 1.00 92.19 74 SER A C 1
ATOM 585 O O . SER A 1 74 ? 2.810 -5.983 -16.718 1.00 92.19 74 SER A O 1
ATOM 587 N N . ILE A 1 75 ? 3.005 -8.124 -16.064 1.00 93.88 75 ILE A N 1
ATOM 588 C CA . ILE A 1 75 ? 2.135 -7.964 -14.892 1.00 93.88 75 ILE A CA 1
ATOM 589 C C . ILE A 1 75 ? 2.794 -7.097 -13.816 1.00 93.88 75 ILE A C 1
ATOM 591 O O . ILE A 1 75 ? 2.116 -6.279 -13.204 1.00 93.88 75 ILE A O 1
ATOM 595 N N . VAL A 1 76 ? 4.110 -7.214 -13.615 1.00 94.81 76 VAL A N 1
ATOM 596 C CA . VAL A 1 76 ? 4.846 -6.362 -12.670 1.00 94.81 76 VAL A CA 1
ATOM 597 C C . VAL A 1 76 ? 4.710 -4.889 -13.054 1.00 94.81 76 VAL A C 1
ATOM 599 O O . VAL A 1 76 ? 4.382 -4.059 -12.210 1.00 94.81 76 VAL A O 1
ATOM 602 N N . ILE A 1 77 ? 4.899 -4.562 -14.332 1.00 94.12 77 ILE A N 1
ATOM 603 C CA . ILE A 1 77 ? 4.769 -3.184 -14.815 1.00 94.12 77 ILE A CA 1
ATOM 604 C C . ILE A 1 77 ? 3.316 -2.714 -14.759 1.00 94.12 77 ILE A C 1
ATOM 606 O O . ILE A 1 77 ? 3.067 -1.599 -14.313 1.00 94.12 77 ILE A O 1
ATOM 610 N N . ALA A 1 78 ? 2.354 -3.561 -15.131 1.00 94.62 78 ALA A N 1
ATOM 611 C CA . ALA A 1 78 ? 0.934 -3.218 -15.066 1.00 94.62 78 ALA A CA 1
ATOM 612 C C . ALA A 1 78 ? 0.461 -2.897 -13.636 1.00 94.62 78 ALA A C 1
ATOM 614 O O . ALA A 1 78 ? -0.388 -2.022 -13.443 1.00 94.62 78 ALA A O 1
ATOM 615 N N . LEU A 1 79 ? 1.020 -3.570 -12.625 1.00 96.50 79 LEU A N 1
ATOM 616 C CA . LEU A 1 79 ? 0.769 -3.244 -11.221 1.00 96.50 79 LEU A CA 1
ATOM 617 C C . LEU A 1 79 ? 1.349 -1.876 -10.851 1.00 96.50 79 LEU A C 1
ATOM 619 O O . LEU A 1 79 ? 0.657 -1.085 -10.216 1.00 96.50 79 LEU A O 1
ATOM 623 N N . PHE A 1 80 ? 2.568 -1.558 -11.293 1.00 95.25 80 PHE A N 1
ATOM 624 C CA . PHE A 1 80 ? 3.157 -0.241 -11.046 1.00 95.25 80 PHE A CA 1
ATOM 625 C C . PHE A 1 80 ? 2.416 0.889 -11.763 1.00 95.25 80 PHE A C 1
ATOM 627 O O . PHE A 1 80 ? 2.182 1.928 -11.149 1.00 95.25 80 PHE A O 1
ATOM 634 N N . ASP A 1 81 ? 2.038 0.702 -13.031 1.00 94.50 81 ASP A N 1
ATOM 635 C CA . ASP A 1 81 ? 1.334 1.733 -13.800 1.00 94.50 81 ASP A CA 1
ATOM 636 C C . ASP A 1 81 ? -0.055 2.003 -13.218 1.00 94.50 81 ASP A C 1
ATOM 638 O O . ASP A 1 81 ? -0.424 3.159 -13.009 1.00 94.50 81 ASP A O 1
ATOM 642 N N . SER A 1 82 ? -0.806 0.949 -12.878 1.00 95.75 82 SER A N 1
ATOM 643 C CA . SER A 1 82 ? -2.109 1.102 -12.220 1.00 95.75 82 SER A CA 1
ATOM 644 C C . SER A 1 82 ? -1.980 1.753 -10.843 1.00 95.75 82 SER A C 1
ATOM 646 O O . SER A 1 82 ? -2.726 2.686 -10.554 1.00 95.75 82 SER A O 1
ATOM 648 N N . TYR A 1 83 ? -1.003 1.339 -10.026 1.00 96.44 83 TYR A N 1
ATOM 649 C CA . TYR A 1 83 ? -0.745 1.940 -8.716 1.00 96.44 83 TYR A CA 1
ATOM 650 C C . TYR A 1 83 ? -0.462 3.431 -8.856 1.00 96.44 83 TYR A C 1
ATOM 652 O O . TYR A 1 83 ? -1.201 4.255 -8.321 1.00 96.44 83 TYR A O 1
ATOM 660 N N . ALA A 1 84 ? 0.553 3.788 -9.649 1.00 93.81 84 ALA A N 1
ATOM 661 C CA . ALA A 1 84 ? 0.974 5.169 -9.833 1.00 93.81 84 ALA A CA 1
ATOM 662 C C . ALA A 1 84 ? -0.134 6.041 -10.439 1.00 93.81 84 ALA A C 1
ATOM 664 O O . ALA A 1 84 ? -0.314 7.174 -9.993 1.00 93.81 84 ALA A O 1
ATOM 665 N N . SER A 1 85 ? -0.888 5.524 -11.413 1.00 94.00 85 SER A N 1
ATOM 666 C CA . SER A 1 85 ? -1.979 6.257 -12.064 1.00 94.00 85 SER A CA 1
ATOM 667 C C . SER A 1 85 ? -3.144 6.541 -11.115 1.00 94.00 85 SER A C 1
ATOM 669 O O . SER A 1 85 ? -3.774 7.593 -11.212 1.00 94.00 85 SER A O 1
ATOM 671 N N . MET A 1 86 ? -3.436 5.625 -10.189 1.00 95.06 86 MET A N 1
ATOM 672 C CA . MET A 1 86 ? -4.548 5.772 -9.249 1.00 95.06 86 MET A CA 1
ATOM 673 C C . MET A 1 86 ? -4.174 6.644 -8.051 1.00 95.06 86 MET A C 1
ATOM 675 O O . MET A 1 86 ? -4.882 7.612 -7.765 1.00 95.06 86 MET A O 1
ATOM 679 N N . VAL A 1 87 ? -3.052 6.357 -7.382 1.00 89.75 87 VAL A N 1
ATOM 680 C CA . VAL A 1 87 ? -2.651 7.088 -6.164 1.00 89.75 87 VAL A CA 1
ATOM 681 C C . VAL A 1 87 ? -2.236 8.533 -6.462 1.00 89.75 87 VAL A C 1
ATOM 683 O O . VAL A 1 87 ? -2.454 9.416 -5.641 1.00 89.75 87 VAL A O 1
ATOM 686 N N . ASN A 1 88 ? -1.741 8.818 -7.674 1.00 88.75 88 ASN A N 1
ATOM 687 C CA . ASN A 1 88 ? -1.402 10.180 -8.112 1.00 88.75 88 ASN A CA 1
ATOM 688 C C . ASN A 1 88 ? -2.502 10.850 -8.956 1.00 88.75 88 ASN A C 1
ATOM 690 O O . ASN A 1 88 ? -2.246 11.862 -9.607 1.00 88.75 88 ASN A O 1
ATOM 694 N N . SER A 1 89 ? -3.730 10.321 -8.955 1.00 87.00 89 SER A N 1
ATOM 695 C CA . SER A 1 89 ? -4.854 10.880 -9.729 1.00 87.00 89 SER A CA 1
ATOM 696 C C . SER A 1 89 ? -5.319 12.268 -9.258 1.00 87.00 89 SER A C 1
ATOM 698 O O . SER A 1 89 ? -6.131 12.909 -9.925 1.00 87.00 89 SER A O 1
ATOM 700 N N . GLY A 1 90 ? -4.838 12.734 -8.099 1.00 86.44 90 GLY A N 1
ATOM 701 C CA . GLY A 1 90 ? -5.296 13.964 -7.446 1.00 86.44 90 GLY A CA 1
ATOM 702 C C . GLY A 1 90 ? -6.634 13.815 -6.712 1.00 86.44 90 GLY A C 1
ATOM 703 O O . GLY A 1 90 ? -7.164 14.801 -6.202 1.00 86.44 90 GLY A O 1
ATOM 704 N N . MET A 1 91 ? -7.183 12.597 -6.665 1.00 90.31 91 MET A N 1
ATOM 705 C CA . MET A 1 91 ? -8.359 12.244 -5.869 1.00 90.31 91 MET A CA 1
ATOM 706 C C . MET A 1 91 ? -7.967 11.921 -4.417 1.00 90.31 91 MET A C 1
ATOM 708 O O . MET A 1 91 ? -6.806 12.055 -4.034 1.00 90.31 91 MET A O 1
ATOM 712 N N . ASP A 1 92 ? -8.941 11.518 -3.597 1.00 92.94 92 ASP A N 1
ATOM 713 C CA . ASP A 1 92 ? -8.699 11.038 -2.232 1.00 92.94 92 ASP A CA 1
ATOM 714 C C . ASP A 1 92 ? -7.741 9.833 -2.260 1.00 92.94 92 ASP A C 1
ATOM 716 O O . ASP A 1 92 ? -8.127 8.730 -2.643 1.00 92.94 92 ASP A O 1
ATOM 720 N N . GLU A 1 93 ? -6.475 10.074 -1.912 1.00 94.56 93 GLU A N 1
ATOM 721 C CA . GLU A 1 93 ? -5.373 9.116 -2.069 1.00 94.56 93 GLU A CA 1
ATOM 722 C C . GLU A 1 93 ? -5.583 7.865 -1.217 1.00 94.56 93 GLU A C 1
ATOM 724 O O . GLU A 1 93 ? -5.358 6.754 -1.689 1.00 94.56 93 GLU A O 1
ATOM 729 N N . ALA A 1 94 ? -6.106 8.032 0.002 1.00 96.38 94 ALA A N 1
ATOM 730 C CA . ALA A 1 94 ? -6.447 6.910 0.859 1.00 96.38 94 ALA A CA 1
ATOM 731 C C . ALA A 1 94 ? -7.480 6.002 0.183 1.00 96.38 94 ALA A C 1
ATOM 733 O O . ALA A 1 94 ? -7.226 4.816 -0.015 1.00 96.38 94 ALA A O 1
ATOM 734 N N . SER A 1 95 ? -8.610 6.557 -0.255 1.00 96.62 95 SER A N 1
ATOM 735 C CA . SER A 1 95 ? -9.636 5.806 -0.980 1.00 96.62 95 SER A CA 1
ATOM 736 C C . SER A 1 95 ? -9.081 5.200 -2.268 1.00 96.62 95 SER A C 1
ATOM 738 O O . SER A 1 95 ? -9.393 4.050 -2.569 1.00 96.62 95 SER A O 1
ATOM 740 N N . ALA A 1 96 ? -8.226 5.922 -2.998 1.00 97.31 96 ALA A N 1
ATOM 741 C CA . ALA A 1 96 ? -7.575 5.425 -4.206 1.00 97.31 96 ALA A CA 1
ATOM 742 C C . ALA A 1 96 ? -6.727 4.173 -3.941 1.00 97.31 96 ALA A C 1
ATOM 744 O O . ALA A 1 96 ? -6.836 3.225 -4.718 1.00 97.31 96 ALA A O 1
ATOM 745 N N . SER A 1 97 ? -5.974 4.106 -2.837 1.00 97.38 97 SER A N 1
ATOM 746 C CA . SER A 1 97 ? -5.231 2.896 -2.450 1.00 97.38 97 SER A CA 1
ATOM 747 C C . SER A 1 97 ? -6.155 1.718 -2.118 1.00 97.38 97 SER A C 1
ATOM 749 O O . SER A 1 97 ? -5.868 0.584 -2.505 1.00 97.38 97 SER A O 1
ATOM 751 N N . PHE A 1 98 ? -7.306 1.960 -1.476 1.00 97.31 98 PHE A N 1
ATOM 752 C CA . PHE A 1 98 ? -8.315 0.915 -1.235 1.00 97.31 98 PHE A CA 1
ATOM 753 C C . PHE A 1 98 ? -8.958 0.404 -2.532 1.00 97.31 98 PHE A C 1
ATOM 755 O O . PHE A 1 98 ? -9.152 -0.804 -2.678 1.00 97.31 98 PHE A O 1
ATOM 762 N N . VAL A 1 99 ? -9.255 1.287 -3.494 1.00 97.50 99 VAL A N 1
ATOM 763 C CA . VAL A 1 99 ? -9.726 0.859 -4.823 1.00 97.50 99 VAL A CA 1
ATOM 764 C C . VAL A 1 99 ? -8.625 0.085 -5.5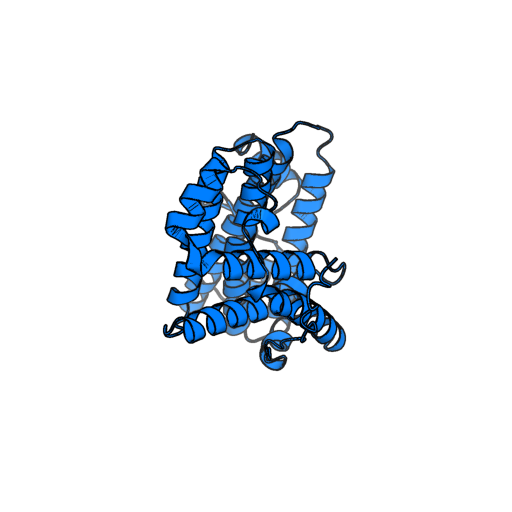51 1.00 97.50 99 VAL A C 1
ATOM 766 O O . VAL A 1 99 ? -8.882 -0.992 -6.094 1.00 97.50 99 VAL A O 1
ATOM 769 N N . TRP A 1 100 ? -7.393 0.602 -5.533 1.00 97.75 100 TRP A N 1
ATOM 770 C CA . TRP A 1 100 ? -6.258 -0.015 -6.211 1.00 97.75 100 TRP A CA 1
ATOM 771 C C . TRP A 1 100 ? -5.962 -1.411 -5.665 1.00 97.75 100 TRP A C 1
ATOM 773 O O . TRP A 1 100 ? -5.659 -2.310 -6.441 1.00 97.75 100 TRP A O 1
ATOM 783 N N . HIS A 1 101 ? -6.117 -1.640 -4.362 1.00 97.50 101 HIS A N 1
ATOM 784 C CA . HIS A 1 101 ? -5.951 -2.968 -3.782 1.00 97.50 101 HIS A CA 1
ATOM 785 C C . HIS A 1 101 ? -6.831 -4.024 -4.480 1.00 97.50 101 HIS A C 1
ATOM 787 O O . HIS A 1 101 ? -6.344 -5.092 -4.850 1.00 97.50 101 HIS A O 1
ATOM 793 N N . GLU A 1 102 ? -8.115 -3.733 -4.725 1.00 96.88 102 GLU A N 1
ATOM 794 C CA . GLU A 1 102 ? -9.007 -4.664 -5.437 1.00 96.88 102 GLU A CA 1
ATOM 795 C C . GLU A 1 102 ? -8.689 -4.785 -6.934 1.00 96.88 102 GLU A C 1
ATOM 797 O O . GLU A 1 102 ? -8.797 -5.879 -7.496 1.00 96.88 102 GLU A O 1
ATOM 802 N N . VAL A 1 103 ? -8.254 -3.692 -7.564 1.00 96.94 103 VAL A N 1
ATOM 803 C CA . VAL A 1 103 ? -7.746 -3.680 -8.947 1.00 96.94 103 VAL A CA 1
ATOM 804 C C . VAL A 1 103 ? -6.534 -4.604 -9.074 1.00 96.94 103 VAL A C 1
ATOM 806 O O . VAL A 1 103 ? -6.545 -5.531 -9.884 1.00 96.94 103 VAL A O 1
ATOM 809 N N . ALA A 1 104 ? -5.521 -4.414 -8.228 1.00 97.31 104 ALA A N 1
ATOM 810 C CA . ALA A 1 104 ? -4.301 -5.206 -8.202 1.00 97.31 104 ALA A CA 1
ATOM 811 C C . ALA A 1 104 ? -4.605 -6.683 -7.931 1.00 97.31 104 ALA A C 1
ATOM 813 O O . ALA A 1 104 ? -4.081 -7.560 -8.620 1.00 97.31 104 ALA A O 1
ATOM 814 N N . ARG A 1 105 ? -5.510 -6.976 -6.988 1.00 96.44 105 ARG A N 1
ATOM 815 C CA . ARG A 1 105 ? -5.984 -8.339 -6.709 1.00 96.44 105 ARG A CA 1
ATOM 816 C C . ARG A 1 105 ? -6.528 -9.018 -7.969 1.00 96.44 105 ARG A C 1
ATOM 818 O O . ARG A 1 105 ? -6.183 -10.168 -8.239 1.00 96.44 105 ARG A O 1
ATOM 825 N N . LEU A 1 106 ? -7.343 -8.319 -8.762 1.00 95.75 106 LEU A N 1
ATOM 826 C CA . LEU A 1 106 ? -7.909 -8.852 -10.006 1.00 95.75 106 LEU A CA 1
ATOM 827 C C . LEU A 1 106 ? -6.890 -8.943 -11.145 1.00 95.75 106 LEU A C 1
ATOM 829 O O . LEU A 1 106 ? -6.860 -9.967 -11.826 1.00 95.75 106 LEU A O 1
ATOM 833 N N . GLN A 1 107 ? -6.001 -7.959 -11.305 1.00 95.38 107 GLN A N 1
ATOM 834 C CA . GLN A 1 107 ? -4.895 -8.039 -12.268 1.00 95.38 107 GLN A CA 1
ATOM 835 C C . GLN A 1 107 ? -4.018 -9.267 -12.001 1.00 95.38 107 GLN A C 1
ATOM 837 O O . GLN A 1 107 ? -3.729 -10.046 -12.913 1.00 95.38 107 GLN A O 1
ATOM 842 N N . MET A 1 108 ? -3.636 -9.477 -10.737 1.00 95.56 108 MET A N 1
ATOM 843 C CA . MET A 1 108 ? -2.855 -10.640 -10.324 1.00 95.56 108 MET A CA 1
ATOM 844 C C . MET A 1 108 ? -3.629 -11.940 -10.545 1.00 95.56 108 MET A C 1
ATOM 846 O O . MET A 1 108 ? -3.074 -12.891 -11.094 1.00 95.56 108 MET A O 1
ATOM 850 N N . LYS A 1 109 ? -4.914 -11.986 -10.175 1.00 95.06 109 LYS A N 1
ATOM 851 C CA . LYS A 1 109 ? -5.772 -13.153 -10.399 1.00 95.06 109 LYS A CA 1
ATOM 852 C C . LYS A 1 109 ? -5.851 -13.529 -11.882 1.00 95.06 109 LYS A C 1
ATOM 854 O O . LYS A 1 109 ? -5.562 -14.675 -12.219 1.00 95.06 109 LYS A O 1
ATOM 859 N N . HIS A 1 110 ? -6.171 -12.579 -12.761 1.00 93.62 110 HIS A N 1
ATOM 860 C CA . HIS A 1 110 ? -6.245 -12.823 -14.204 1.00 93.62 110 HIS A CA 1
ATOM 861 C C . HIS A 1 110 ? -4.908 -13.299 -14.773 1.00 93.62 110 HIS A C 1
ATOM 863 O O . HIS A 1 110 ? -4.880 -14.204 -15.606 1.00 93.62 110 HIS A O 1
ATOM 869 N N . PHE A 1 111 ? -3.790 -12.736 -14.308 1.00 92.44 111 PHE A N 1
ATOM 870 C CA . PHE A 1 111 ? -2.461 -13.205 -14.694 1.00 92.44 111 PHE A CA 1
ATOM 871 C C . PHE A 1 111 ? -2.224 -14.671 -14.292 1.00 92.44 111 PHE A C 1
ATOM 873 O O . PHE A 1 111 ? -1.782 -15.474 -15.118 1.00 92.44 111 PHE A O 1
ATOM 880 N N . TYR A 1 112 ? -2.555 -15.045 -13.053 1.00 91.38 112 TYR A N 1
ATOM 881 C CA . TYR A 1 112 ? -2.418 -16.422 -12.569 1.00 91.38 112 TYR A CA 1
ATOM 882 C C . TYR A 1 112 ? -3.269 -17.404 -13.374 1.00 91.38 112 TYR A C 1
ATOM 884 O O . TYR A 1 112 ? -2.767 -18.428 -13.831 1.00 91.38 112 TYR A O 1
ATOM 892 N N . GLU A 1 113 ? -4.537 -17.074 -13.595 1.00 91.50 113 GLU A N 1
ATOM 893 C CA . GLU A 1 113 ? -5.467 -17.938 -14.323 1.00 91.50 113 GLU A CA 1
ATOM 894 C C . GLU A 1 113 ? -5.054 -18.087 -15.797 1.00 91.50 113 GLU A C 1
ATOM 896 O O . GLU A 1 113 ? -5.047 -19.194 -16.337 1.00 91.50 113 GLU A O 1
ATOM 901 N N . LYS A 1 114 ? -4.596 -17.002 -16.439 1.00 90.06 114 LYS A N 1
ATOM 902 C CA . LYS A 1 114 ? -4.098 -17.023 -17.826 1.00 90.06 114 LYS A CA 1
ATOM 903 C C . LYS A 1 114 ? -2.813 -17.839 -17.993 1.00 90.06 114 LYS A C 1
ATOM 905 O O . LYS A 1 114 ? -2.567 -18.375 -19.071 1.00 90.06 114 LYS A O 1
ATOM 910 N N . THR A 1 115 ? -2.003 -17.944 -16.943 1.00 87.88 115 THR A N 1
ATOM 911 C CA . THR A 1 115 ? -0.768 -18.749 -16.925 1.00 87.88 115 THR A CA 1
ATOM 912 C C . THR A 1 115 ? -1.000 -20.188 -16.448 1.00 87.88 115 THR A C 1
ATOM 914 O O . THR A 1 115 ? -0.044 -20.946 -16.288 1.00 87.88 115 THR A O 1
ATOM 917 N N . GLY A 1 116 ? -2.264 -20.597 -16.276 1.00 87.19 116 GLY A N 1
ATOM 918 C CA . GLY A 1 116 ? -2.651 -21.960 -15.903 1.00 87.19 116 GLY A CA 1
ATOM 919 C C . GLY A 1 116 ? -2.530 -22.269 -14.408 1.00 87.19 116 GLY A C 1
ATOM 920 O O . GLY A 1 116 ? -2.569 -23.437 -14.024 1.00 87.19 116 GLY A O 1
ATOM 921 N N . GLY A 1 117 ? -2.356 -21.249 -13.567 1.00 89.19 117 GLY A N 1
ATOM 922 C CA . GLY A 1 117 ? -2.320 -21.375 -12.115 1.00 89.19 117 GLY A CA 1
ATOM 923 C C . GLY A 1 117 ? -3.686 -21.168 -11.457 1.00 89.19 117 GLY A C 1
ATOM 924 O O . GLY A 1 117 ? -4.594 -20.567 -12.024 1.00 89.19 117 GLY A O 1
ATOM 925 N N . GLU A 1 118 ? -3.805 -21.622 -10.209 1.00 90.44 118 GLU A N 1
ATOM 926 C CA . GLU A 1 118 ? -4.952 -21.319 -9.352 1.00 90.44 118 GLU A CA 1
ATOM 927 C C . GLU A 1 118 ? -4.664 -20.105 -8.462 1.00 90.44 118 GLU A C 1
ATOM 929 O O . GLU A 1 118 ? -3.591 -19.978 -7.858 1.00 90.44 118 GLU A O 1
ATOM 934 N N . TRP A 1 119 ? -5.648 -19.215 -8.352 1.00 92.50 119 TRP A N 1
ATOM 935 C CA . TRP A 1 119 ? -5.588 -18.075 -7.447 1.00 92.50 119 TRP A CA 1
ATOM 936 C C . TRP A 1 119 ? -5.944 -18.483 -6.014 1.00 92.50 119 TRP A C 1
ATOM 938 O O . TRP A 1 119 ? -7.057 -18.935 -5.746 1.00 92.50 119 TRP A O 1
ATOM 948 N N . GLN A 1 120 ? -5.007 -18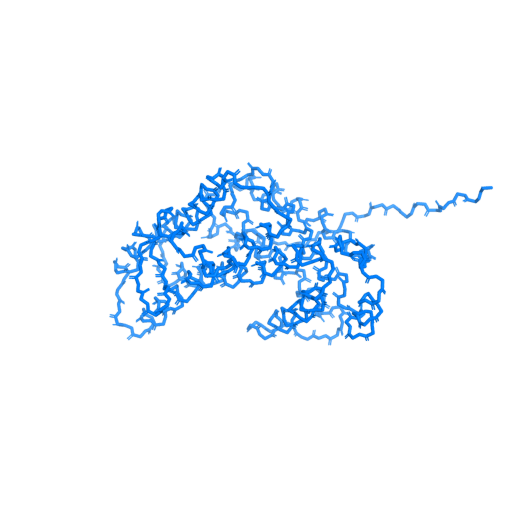.298 -5.084 1.00 91.56 120 GLN A N 1
ATOM 949 C CA . GLN A 1 120 ? -5.177 -18.597 -3.664 1.00 91.56 120 GLN A CA 1
ATOM 950 C C . GLN A 1 120 ? -4.560 -17.485 -2.817 1.00 91.56 120 GLN A C 1
ATOM 952 O O . GLN A 1 120 ? -3.343 -17.316 -2.778 1.00 91.56 120 GLN A O 1
ATOM 957 N N . GLU A 1 121 ? -5.388 -16.741 -2.095 1.00 87.75 121 GLU A N 1
ATOM 958 C CA . GLU A 1 121 ? -4.924 -15.703 -1.172 1.00 87.75 121 GLU A CA 1
ATOM 959 C C . GLU A 1 121 ? -4.536 -16.330 0.186 1.00 87.75 121 GLU A C 1
ATOM 961 O O . GLU A 1 121 ? -5.242 -17.218 0.670 1.00 87.75 121 GLU A O 1
ATOM 966 N N . PRO A 1 122 ? -3.413 -15.928 0.815 1.00 88.50 122 PRO A N 1
ATOM 967 C CA . PRO A 1 122 ? -2.474 -14.889 0.380 1.00 88.50 122 PRO A CA 1
ATOM 968 C C . PRO A 1 122 ? -1.358 -15.377 -0.568 1.00 88.50 122 PRO A C 1
ATOM 970 O O . PRO A 1 122 ? -0.581 -14.587 -1.099 1.00 88.50 122 PRO A O 1
ATOM 973 N N . ASN A 1 123 ? -1.244 -16.689 -0.775 1.00 90.50 123 ASN A N 1
ATOM 974 C CA . ASN A 1 123 ? -0.081 -17.324 -1.399 1.00 90.50 123 ASN A CA 1
ATOM 975 C C . ASN A 1 123 ? 0.232 -16.830 -2.823 1.00 90.50 123 ASN A C 1
ATOM 977 O O . ASN A 1 123 ? 1.405 -16.744 -3.191 1.00 90.50 123 ASN A O 1
ATOM 981 N N . SER A 1 124 ? -0.786 -16.542 -3.635 1.00 90.25 124 SER A N 1
ATOM 982 C CA . SER A 1 124 ? -0.614 -16.156 -5.038 1.00 90.25 124 SER A CA 1
ATOM 983 C C . SER A 1 124 ? -0.040 -14.746 -5.186 1.00 90.25 124 SER A C 1
ATOM 985 O O . SER A 1 124 ? 0.959 -14.583 -5.892 1.00 90.25 124 SER A O 1
ATOM 987 N N . TYR A 1 125 ? -0.579 -13.735 -4.493 1.00 92.62 125 TYR A N 1
ATOM 988 C CA . TYR A 1 125 ? 0.007 -12.390 -4.565 1.00 92.62 125 TYR A CA 1
ATOM 989 C C . TYR A 1 125 ? 1.390 -12.332 -3.906 1.00 92.62 125 TYR A C 1
ATOM 991 O O . TYR A 1 125 ? 2.283 -11.682 -4.438 1.00 92.62 125 TYR A O 1
ATOM 999 N N . GLU A 1 126 ? 1.635 -13.080 -2.823 1.00 95.56 126 GLU A N 1
ATOM 1000 C CA . GLU A 1 126 ? 2.954 -13.103 -2.171 1.00 95.56 126 GLU A CA 1
ATOM 1001 C C . GLU A 1 126 ? 4.054 -13.666 -3.078 1.00 95.56 126 GLU A C 1
ATOM 1003 O O . GLU A 1 126 ? 5.182 -13.175 -3.081 1.00 95.56 126 GLU A O 1
ATOM 1008 N N . LYS A 1 127 ? 3.740 -14.679 -3.891 1.00 93.50 127 LYS A N 1
ATOM 1009 C CA . LYS A 1 127 ? 4.671 -15.187 -4.910 1.00 93.50 127 LYS A CA 1
ATOM 1010 C C . LYS A 1 127 ? 5.030 -14.112 -5.939 1.00 93.50 127 LYS A C 1
ATOM 1012 O O . LYS A 1 127 ? 6.193 -14.026 -6.318 1.00 93.50 127 LYS A O 1
ATOM 1017 N N . LEU A 1 128 ? 4.066 -13.294 -6.367 1.00 94.31 128 LEU A N 1
ATOM 1018 C CA . LEU A 1 128 ? 4.331 -12.213 -7.317 1.00 94.31 128 LEU A CA 1
ATOM 1019 C C . LEU A 1 128 ? 5.084 -11.049 -6.661 1.00 94.31 128 LEU A C 1
ATOM 1021 O O . LEU A 1 128 ? 5.986 -10.483 -7.268 1.00 94.31 128 LEU A O 1
ATOM 1025 N N . PHE A 1 129 ? 4.798 -10.734 -5.398 1.00 96.69 129 PHE A N 1
ATOM 1026 C CA . PHE A 1 129 ? 5.571 -9.742 -4.652 1.00 96.69 129 PHE A CA 1
ATOM 1027 C C . PHE A 1 129 ? 7.025 -10.169 -4.457 1.00 96.69 129 PHE A C 1
ATOM 1029 O O . PHE A 1 129 ? 7.906 -9.337 -4.607 1.00 96.69 129 PHE A O 1
ATOM 1036 N N . ARG A 1 130 ? 7.311 -11.462 -4.261 1.00 95.81 130 ARG A N 1
ATOM 1037 C CA . ARG A 1 130 ? 8.701 -11.959 -4.264 1.00 95.81 130 ARG A CA 1
ATOM 1038 C C . ARG A 1 130 ? 9.402 -11.775 -5.608 1.00 95.81 130 ARG A C 1
ATOM 1040 O O . ARG A 1 130 ? 10.606 -11.548 -5.633 1.00 95.81 130 ARG A O 1
ATOM 1047 N N . VAL A 1 131 ? 8.667 -11.892 -6.715 1.00 94.81 131 VAL A N 1
ATOM 1048 C CA . VAL A 1 131 ? 9.204 -11.561 -8.041 1.00 94.81 131 VAL A CA 1
ATOM 1049 C C . VAL A 1 131 ? 9.531 -10.072 -8.105 1.00 94.81 131 VAL A C 1
ATOM 1051 O O . VAL A 1 131 ? 10.640 -9.727 -8.496 1.00 94.81 131 VAL A O 1
ATOM 1054 N N . ILE A 1 132 ? 8.619 -9.201 -7.665 1.00 95.62 132 ILE A N 1
ATOM 1055 C CA . ILE A 1 132 ? 8.863 -7.753 -7.588 1.00 95.62 132 ILE A CA 1
ATOM 1056 C C . ILE A 1 132 ? 10.108 -7.452 -6.746 1.00 95.62 132 ILE A C 1
ATOM 1058 O O . ILE A 1 132 ? 10.985 -6.736 -7.224 1.00 95.62 132 ILE A O 1
ATOM 1062 N N . ASP A 1 133 ? 10.235 -8.054 -5.563 1.00 94.56 133 ASP A N 1
ATOM 1063 C CA . ASP A 1 133 ? 11.405 -7.905 -4.690 1.00 94.56 133 ASP A CA 1
ATOM 1064 C C . ASP A 1 133 ? 12.698 -8.335 -5.410 1.00 94.56 133 ASP A C 1
ATOM 1066 O O . ASP A 1 133 ? 13.717 -7.650 -5.331 1.00 94.56 133 ASP A O 1
ATOM 1070 N N . GLY A 1 134 ? 12.659 -9.438 -6.167 1.00 93.69 134 GLY A N 1
ATOM 1071 C CA . GLY A 1 134 ? 13.787 -9.914 -6.972 1.00 93.69 134 GLY A CA 1
ATOM 1072 C C . GLY A 1 134 ? 14.169 -8.969 -8.117 1.00 93.69 134 GLY A C 1
ATOM 1073 O O . GLY A 1 134 ? 15.356 -8.719 -8.347 1.00 93.69 134 GLY A O 1
ATOM 1074 N N . VAL A 1 135 ? 13.181 -8.400 -8.818 1.00 93.00 135 VAL A N 1
ATOM 1075 C CA . VAL A 1 135 ? 13.416 -7.401 -9.873 1.00 93.00 135 VAL A CA 1
ATOM 1076 C C . VAL A 1 135 ? 14.007 -6.126 -9.263 1.00 93.00 135 VAL A C 1
ATOM 1078 O O . VAL A 1 135 ? 15.049 -5.665 -9.726 1.00 93.00 135 VAL A O 1
ATOM 1081 N N . MET A 1 136 ? 13.407 -5.580 -8.197 1.00 94.44 136 MET A N 1
ATOM 1082 C CA . MET A 1 136 ? 13.889 -4.351 -7.547 1.00 94.44 136 MET A CA 1
ATOM 1083 C C . MET A 1 136 ? 15.281 -4.539 -6.933 1.00 94.44 136 MET A C 1
ATOM 1085 O O . MET A 1 136 ? 16.146 -3.682 -7.102 1.00 94.44 136 MET A O 1
ATOM 1089 N N . GLY A 1 137 ? 15.536 -5.690 -6.302 1.00 92.31 137 GLY A N 1
ATOM 1090 C CA . GLY A 1 137 ? 16.843 -6.039 -5.743 1.00 92.31 137 GLY A CA 1
ATOM 1091 C C . GLY A 1 137 ? 17.948 -6.193 -6.794 1.00 92.31 137 GLY A C 1
ATOM 1092 O O . GLY A 1 137 ? 19.123 -6.017 -6.489 1.00 92.31 137 GLY A O 1
ATOM 1093 N N . THR A 1 138 ? 17.598 -6.468 -8.053 1.00 90.75 138 THR A N 1
ATOM 1094 C CA . THR A 1 138 ? 18.586 -6.450 -9.144 1.00 90.75 138 THR A CA 1
ATOM 1095 C C . THR A 1 138 ? 19.009 -5.011 -9.468 1.00 90.75 138 THR A C 1
ATOM 1097 O O . THR A 1 138 ? 20.192 -4.741 -9.664 1.00 90.75 138 THR A O 1
ATOM 1100 N N . TYR A 1 139 ? 18.066 -4.064 -9.471 1.00 90.31 139 TYR A N 1
ATOM 1101 C CA . TYR A 1 139 ? 18.342 -2.650 -9.754 1.00 90.31 139 TYR A CA 1
ATOM 1102 C C . TYR A 1 139 ? 18.924 -1.870 -8.569 1.00 90.31 139 TYR A C 1
ATOM 1104 O O . TYR A 1 139 ? 19.527 -0.818 -8.782 1.00 90.31 139 TYR A O 1
ATOM 1112 N N . SER A 1 140 ? 18.836 -2.386 -7.338 1.00 85.62 140 SER A N 1
ATOM 1113 C CA . SER A 1 140 ? 19.391 -1.723 -6.148 1.00 85.62 140 SER A CA 1
ATOM 1114 C C . SER A 1 140 ? 20.922 -1.624 -6.130 1.00 85.62 140 SER A C 1
ATOM 1116 O O . SER A 1 140 ? 21.474 -0.968 -5.256 1.00 85.62 140 SER A O 1
ATOM 1118 N N . CYS A 1 141 ? 21.619 -2.261 -7.075 1.00 83.88 141 CYS A N 1
ATOM 1119 C CA . CYS A 1 141 ? 23.065 -2.112 -7.277 1.00 83.88 141 CYS A CA 1
ATOM 1120 C C . CYS A 1 141 ? 23.420 -1.311 -8.545 1.00 83.88 141 CYS A C 1
ATOM 1122 O O . CYS A 1 141 ? 24.579 -1.300 -8.958 1.00 83.88 141 CYS A O 1
ATOM 1124 N N . GLY A 1 142 ? 22.422 -0.698 -9.191 1.00 87.44 142 GLY A N 1
ATOM 1125 C CA . GLY A 1 142 ? 22.561 -0.016 -10.474 1.00 87.44 142 GLY A CA 1
ATOM 1126 C C . GLY A 1 142 ? 23.078 1.410 -10.370 1.00 87.44 142 GLY A C 1
ATOM 1127 O O . GLY A 1 142 ? 23.790 1.792 -9.443 1.00 87.44 142 GLY A O 1
ATOM 1128 N N . THR A 1 143 ? 22.719 2.219 -11.363 1.00 92.12 143 THR A N 1
ATOM 1129 C CA . THR A 1 143 ? 22.960 3.660 -11.296 1.00 92.12 143 THR A CA 1
ATOM 1130 C C . THR A 1 143 ? 22.131 4.280 -10.172 1.00 92.12 143 THR A C 1
ATOM 1132 O O . THR A 1 1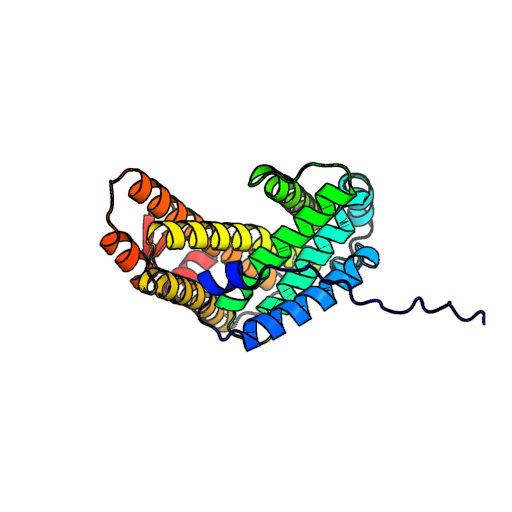43 ? 21.149 3.702 -9.711 1.00 92.12 143 THR A O 1
ATOM 1135 N N . GLN A 1 144 ? 22.471 5.502 -9.764 1.00 93.19 144 GLN A N 1
ATOM 1136 C CA . GLN A 1 144 ? 21.668 6.225 -8.779 1.00 93.19 144 GLN A CA 1
ATOM 1137 C C . GLN A 1 144 ? 20.194 6.355 -9.198 1.00 93.19 144 GLN A C 1
ATOM 1139 O O . GLN A 1 144 ? 19.305 6.247 -8.361 1.00 93.19 144 GLN A O 1
ATOM 1144 N N . ALA A 1 145 ? 19.926 6.543 -10.494 1.00 92.44 145 ALA A N 1
ATOM 1145 C CA . ALA A 1 145 ? 18.564 6.585 -11.016 1.00 92.44 145 ALA A CA 1
ATOM 1146 C C . ALA A 1 145 ? 17.845 5.236 -10.844 1.00 92.44 145 ALA A C 1
ATOM 1148 O O . ALA A 1 145 ? 16.702 5.218 -10.394 1.00 92.44 145 ALA A O 1
ATOM 1149 N N . ASP A 1 146 ? 18.530 4.122 -11.125 1.00 93.06 146 ASP A N 1
ATOM 1150 C CA . ASP A 1 146 ? 17.979 2.776 -10.932 1.00 93.06 146 ASP A CA 1
ATOM 1151 C C . ASP A 1 146 ? 17.658 2.521 -9.452 1.00 93.06 146 ASP A C 1
ATOM 1153 O O . ASP A 1 146 ? 16.554 2.093 -9.126 1.00 93.06 146 ASP A O 1
ATOM 1157 N N . MET A 1 147 ? 18.585 2.856 -8.547 1.00 94.12 147 MET A N 1
ATOM 1158 C CA . MET A 1 147 ? 18.395 2.694 -7.101 1.00 94.12 147 MET A CA 1
ATOM 1159 C C . MET A 1 147 ? 17.238 3.547 -6.568 1.00 94.12 147 MET A C 1
ATOM 1161 O O . MET A 1 147 ? 16.417 3.058 -5.791 1.00 94.12 147 MET A O 1
ATOM 1165 N N . ASN A 1 148 ? 17.139 4.803 -7.017 1.00 94.88 148 ASN A N 1
ATOM 1166 C CA . ASN A 1 148 ? 16.039 5.701 -6.665 1.00 94.88 148 ASN A CA 1
ATOM 1167 C C . ASN A 1 148 ? 14.691 5.109 -7.100 1.00 94.88 148 ASN A C 1
ATOM 1169 O O . ASN A 1 148 ? 13.754 5.029 -6.307 1.00 94.88 148 ASN A O 1
ATOM 1173 N N . MET A 1 149 ? 14.597 4.667 -8.355 1.00 94.50 149 MET A N 1
ATOM 1174 C CA . MET A 1 149 ? 13.371 4.098 -8.910 1.00 94.50 149 MET A CA 1
ATOM 1175 C C . MET A 1 149 ? 12.996 2.760 -8.264 1.00 94.50 149 MET A C 1
ATOM 1177 O O . MET A 1 149 ? 11.811 2.504 -8.045 1.00 94.50 149 MET A O 1
ATOM 1181 N N . ALA A 1 150 ? 13.981 1.919 -7.942 1.00 95.19 150 ALA A N 1
ATOM 1182 C CA . ALA A 1 150 ? 13.766 0.656 -7.246 1.00 95.19 150 ALA A CA 1
ATOM 1183 C C . ALA A 1 150 ? 13.190 0.883 -5.841 1.00 95.19 150 ALA A C 1
ATOM 1185 O O . ALA A 1 150 ? 12.191 0.259 -5.492 1.00 95.19 150 ALA A O 1
ATOM 1186 N N . ALA A 1 151 ? 13.747 1.826 -5.070 1.00 95.88 151 ALA A N 1
ATOM 1187 C CA . ALA A 1 151 ? 13.255 2.147 -3.728 1.00 95.88 151 ALA A CA 1
ATOM 1188 C C . ALA A 1 151 ? 11.780 2.583 -3.733 1.00 95.88 151 ALA A C 1
ATOM 1190 O O . ALA A 1 151 ? 10.985 2.088 -2.939 1.00 95.88 151 ALA A O 1
ATOM 1191 N N . TRP A 1 152 ? 11.377 3.449 -4.668 1.00 95.38 152 TRP A N 1
ATOM 1192 C CA . TRP A 1 152 ? 9.976 3.875 -4.782 1.00 95.38 152 TRP A CA 1
ATOM 1193 C C . TRP A 1 152 ? 9.032 2.754 -5.216 1.00 95.38 152 TRP A C 1
ATOM 1195 O O . TRP A 1 152 ? 7.886 2.702 -4.771 1.00 95.38 152 TRP A O 1
ATOM 1205 N N . ARG A 1 153 ? 9.497 1.834 -6.061 1.00 94.88 153 ARG A N 1
ATOM 1206 C CA . ARG A 1 153 ? 8.702 0.675 -6.481 1.00 94.88 153 ARG A CA 1
ATOM 1207 C C . ARG A 1 153 ? 8.544 -0.374 -5.380 1.00 94.88 153 ARG A C 1
ATOM 1209 O O . ARG A 1 153 ? 7.492 -1.007 -5.312 1.00 94.88 153 ARG A O 1
ATOM 1216 N N . SER A 1 154 ? 9.515 -0.512 -4.481 1.00 96.00 154 SER A N 1
ATOM 1217 C CA . SER A 1 154 ? 9.425 -1.408 -3.316 1.00 96.00 154 SER A CA 1
ATOM 1218 C C . SER A 1 154 ? 8.343 -1.007 -2.302 1.00 96.00 154 SER A C 1
ATOM 1220 O O . SER A 1 154 ? 7.918 -1.834 -1.496 1.00 96.00 154 SER A O 1
ATOM 1222 N N . VAL A 1 155 ? 7.829 0.225 -2.372 1.00 97.06 155 VAL A N 1
ATOM 1223 C CA . VAL A 1 155 ? 6.723 0.704 -1.526 1.00 97.06 155 VAL A CA 1
ATOM 1224 C C . VAL A 1 155 ? 5.415 -0.036 -1.831 1.00 97.06 155 VAL A C 1
ATOM 1226 O O . VAL A 1 155 ? 4.712 -0.451 -0.910 1.00 97.06 155 VAL A O 1
ATOM 1229 N N . MET A 1 156 ? 5.092 -0.238 -3.113 1.00 97.44 156 MET A N 1
ATOM 1230 C CA . MET A 1 156 ? 3.783 -0.740 -3.559 1.00 97.44 156 MET A CA 1
ATOM 1231 C C . MET A 1 156 ? 3.399 -2.101 -2.929 1.00 97.44 156 MET A C 1
ATOM 1233 O O . MET A 1 156 ? 2.281 -2.224 -2.425 1.00 97.44 156 MET A O 1
ATOM 1237 N N . PRO A 1 157 ? 4.272 -3.131 -2.877 1.00 97.94 157 PRO A N 1
ATOM 1238 C CA . PRO A 1 157 ? 3.934 -4.391 -2.210 1.00 97.94 157 PRO A CA 1
ATOM 1239 C C . PRO A 1 157 ? 3.684 -4.260 -0.702 1.00 97.94 157 PRO A C 1
ATOM 1241 O O . PRO A 1 157 ? 2.973 -5.081 -0.120 1.00 97.94 157 PRO A O 1
ATOM 1244 N N . VAL A 1 158 ? 4.316 -3.297 -0.027 1.00 98.31 158 VAL A N 1
ATOM 1245 C CA . VAL A 1 158 ? 4.077 -3.050 1.403 1.00 98.31 158 VAL A CA 1
ATOM 1246 C C . VAL A 1 158 ? 2.740 -2.352 1.591 1.00 98.31 158 VAL A C 1
ATOM 1248 O O . VAL A 1 158 ? 1.966 -2.760 2.455 1.00 98.31 158 VAL A O 1
ATOM 1251 N N . ASP A 1 159 ? 2.454 -1.362 0.748 1.00 98.25 159 ASP A N 1
ATOM 1252 C CA . ASP A 1 159 ? 1.193 -0.634 0.769 1.00 98.25 159 ASP A CA 1
ATOM 1253 C C . ASP A 1 159 ? -0.001 -1.569 0.541 1.00 98.25 159 ASP A C 1
ATOM 1255 O O . ASP A 1 159 ? -0.921 -1.603 1.354 1.00 98.25 159 ASP A O 1
ATOM 1259 N N . TYR A 1 160 ? 0.074 -2.458 -0.457 1.00 98.50 160 TYR A N 1
ATOM 1260 C CA . TYR A 1 160 ? -0.946 -3.491 -0.679 1.00 98.50 160 TYR A CA 1
ATOM 1261 C C . TYR A 1 160 ? -1.233 -4.305 0.592 1.00 98.50 160 TYR A C 1
ATOM 1263 O O . TYR A 1 160 ? -2.386 -4.492 0.979 1.00 98.50 160 TYR A O 1
ATOM 1271 N N . ARG A 1 161 ? -0.184 -4.778 1.279 1.00 98.50 161 ARG A N 1
ATOM 1272 C CA . ARG A 1 161 ? -0.330 -5.570 2.512 1.00 98.50 161 ARG A CA 1
ATOM 1273 C C . ARG A 1 161 ? -0.925 -4.750 3.654 1.00 98.50 161 ARG A C 1
ATOM 1275 O O . ARG A 1 161 ? -1.675 -5.300 4.459 1.00 98.50 161 ARG A O 1
ATOM 1282 N N . LEU A 1 162 ? -0.583 -3.464 3.743 1.00 98.69 162 LEU A N 1
ATOM 1283 C CA . LEU A 1 162 ? -1.154 -2.544 4.723 1.00 98.69 162 LEU A CA 1
ATOM 1284 C C . LEU A 1 162 ? -2.652 -2.344 4.486 1.00 98.69 162 LEU A C 1
ATOM 1286 O O . LEU A 1 162 ? -3.427 -2.501 5.428 1.00 98.69 162 LEU A O 1
ATOM 1290 N N . ILE A 1 163 ? -3.064 -2.083 3.245 1.00 98.38 163 ILE A N 1
ATOM 1291 C CA . ILE A 1 163 ? -4.479 -1.950 2.883 1.00 98.38 163 ILE A CA 1
ATOM 1292 C C . ILE A 1 163 ? -5.250 -3.244 3.170 1.00 98.38 163 ILE A C 1
ATOM 1294 O O . ILE A 1 163 ? -6.323 -3.197 3.770 1.00 98.38 163 ILE A O 1
ATOM 1298 N N . GLU A 1 164 ? -4.689 -4.409 2.840 1.00 98.06 164 GLU A N 1
ATOM 1299 C CA . GLU A 1 164 ? -5.306 -5.701 3.165 1.00 98.06 164 GLU A CA 1
ATOM 1300 C C . GLU A 1 164 ? -5.484 -5.891 4.682 1.00 98.06 164 GLU A C 1
ATOM 1302 O O . GLU A 1 164 ? -6.545 -6.309 5.148 1.00 98.06 164 GLU A O 1
ATOM 1307 N N . ALA A 1 165 ? -4.478 -5.525 5.483 1.00 98.38 165 ALA A N 1
ATOM 1308 C CA . ALA A 1 165 ? -4.584 -5.568 6.938 1.00 98.38 165 ALA A CA 1
ATOM 1309 C C . ALA A 1 165 ? -5.650 -4.587 7.458 1.00 98.38 165 ALA A C 1
ATOM 1311 O O . ALA A 1 165 ? -6.448 -4.941 8.326 1.00 98.38 165 ALA A O 1
ATOM 1312 N N . TYR A 1 166 ? -5.726 -3.377 6.906 1.00 98.50 166 TYR A N 1
ATOM 1313 C CA . TYR A 1 166 ? -6.778 -2.428 7.257 1.00 98.50 166 TYR A CA 1
ATOM 1314 C C . TYR A 1 166 ? -8.176 -2.959 6.931 1.00 98.50 166 TYR A C 1
ATOM 1316 O O . TYR A 1 166 ? -9.054 -2.883 7.788 1.00 98.50 166 TYR A O 1
ATOM 1324 N N . LYS A 1 167 ? -8.389 -3.568 5.759 1.00 97.56 167 LYS A N 1
ATOM 1325 C CA . LYS A 1 167 ? -9.672 -4.205 5.413 1.00 97.56 167 LYS A CA 1
ATOM 1326 C C . LYS A 1 167 ? -10.058 -5.286 6.424 1.00 97.56 167 LYS A C 1
ATOM 1328 O O . LYS A 1 167 ? -11.169 -5.269 6.946 1.00 97.56 167 LYS A O 1
ATOM 1333 N N . GLN A 1 168 ? -9.116 -6.154 6.798 1.00 97.19 168 GLN A N 1
ATOM 1334 C CA . GLN A 1 168 ? -9.352 -7.163 7.837 1.00 97.19 168 GLN A CA 1
ATOM 1335 C C . GLN A 1 168 ? -9.693 -6.543 9.198 1.00 97.19 168 GLN A C 1
ATOM 1337 O O . GLN A 1 168 ? -10.483 -7.111 9.953 1.00 97.19 168 GLN A O 1
ATOM 1342 N N . LEU A 1 169 ? -9.093 -5.402 9.544 1.00 97.25 169 LEU A N 1
ATOM 1343 C CA . LEU A 1 169 ? -9.414 -4.681 10.772 1.00 97.25 169 LEU A CA 1
ATOM 1344 C C . LEU A 1 169 ? -10.814 -4.045 10.707 1.00 97.25 169 LEU A C 1
ATOM 1346 O O . LEU A 1 169 ? -11.547 -4.116 11.694 1.00 97.25 169 LEU A O 1
ATOM 1350 N N . ALA A 1 170 ? -11.205 -3.487 9.557 1.00 96.31 170 ALA A N 1
ATOM 1351 C CA . ALA A 1 170 ? -12.550 -2.963 9.321 1.00 96.31 170 ALA A CA 1
ATOM 1352 C C . ALA A 1 170 ? -13.612 -4.064 9.459 1.00 96.31 170 ALA A C 1
ATOM 1354 O O . ALA A 1 170 ? -14.598 -3.871 10.170 1.00 96.31 170 ALA A O 1
ATOM 1355 N N . ASP A 1 171 ? -13.367 -5.243 8.879 1.00 95.88 171 ASP A N 1
ATOM 1356 C CA . ASP A 1 171 ? -14.260 -6.403 8.983 1.00 95.88 171 ASP A CA 1
ATOM 1357 C C . ASP A 1 171 ? -14.421 -6.891 10.433 1.00 95.88 171 ASP A C 1
ATOM 1359 O O . ASP A 1 171 ? -15.502 -7.324 10.833 1.00 95.88 171 ASP A O 1
ATOM 1363 N N . LEU A 1 172 ? -13.359 -6.812 11.246 1.00 94.56 172 LEU A N 1
ATOM 1364 C CA . LEU A 1 172 ? -13.416 -7.154 12.672 1.00 94.56 172 LEU A CA 1
ATOM 1365 C C . LEU A 1 172 ? -14.207 -6.133 13.495 1.00 94.56 172 LEU A C 1
ATOM 1367 O O . LEU A 1 172 ? -14.929 -6.529 14.409 1.00 94.56 172 LEU A O 1
ATOM 1371 N N . GLY A 1 173 ? -14.049 -4.838 13.203 1.00 88.81 173 GLY A N 1
ATOM 1372 C CA . GLY A 1 173 ? -14.826 -3.778 13.851 1.00 88.81 173 GLY A CA 1
ATOM 1373 C C . GLY A 1 173 ? -16.305 -3.837 13.465 1.00 88.81 173 GLY A C 1
ATOM 1374 O O . GLY A 1 173 ? -17.172 -3.631 14.313 1.00 88.81 173 GLY A O 1
ATOM 1375 N N . ASN A 1 174 ? -16.580 -4.187 12.201 1.00 89.06 174 ASN A N 1
ATOM 1376 C CA . ASN A 1 174 ? -17.907 -4.287 11.591 1.00 89.06 174 ASN A CA 1
ATOM 1377 C C . ASN A 1 174 ? -18.773 -3.035 11.835 1.00 89.06 174 ASN A C 1
ATOM 1379 O O . ASN A 1 174 ? -19.974 -3.117 12.103 1.00 89.06 174 ASN A O 1
ATOM 1383 N N . ASP A 1 175 ? -18.145 -1.857 11.787 1.00 90.44 175 ASP A N 1
ATOM 1384 C CA . ASP A 1 175 ? -18.804 -0.578 12.011 1.00 90.44 175 ASP A CA 1
ATOM 1385 C C . ASP A 1 175 ? -18.205 0.546 11.147 1.00 90.44 175 ASP A C 1
ATOM 1387 O O . ASP A 1 175 ? -17.012 0.573 10.833 1.00 90.44 175 ASP A O 1
ATOM 1391 N N . ILE A 1 176 ? -19.064 1.493 10.755 1.00 90.75 176 ILE A N 1
ATOM 1392 C CA . ILE A 1 176 ? -18.708 2.606 9.859 1.00 90.75 176 ILE A CA 1
ATOM 1393 C C . ILE A 1 176 ? -17.652 3.522 10.494 1.00 90.75 176 ILE A C 1
ATOM 1395 O O . ILE A 1 176 ? -16.833 4.100 9.783 1.00 90.75 176 ILE A O 1
ATOM 1399 N N . GLU A 1 177 ? -17.658 3.672 11.819 1.00 95.06 177 GLU A N 1
ATOM 1400 C CA . GLU A 1 177 ? -16.693 4.525 12.515 1.00 95.06 177 GLU A CA 1
ATOM 1401 C C . GLU A 1 177 ? -15.279 3.940 12.418 1.00 95.06 177 GLU A C 1
ATOM 1403 O O . GLU A 1 177 ? -14.354 4.676 12.091 1.00 95.06 177 GLU A O 1
ATOM 1408 N N . THR A 1 178 ? -15.109 2.627 12.594 1.00 95.25 178 THR A N 1
ATOM 1409 C CA . THR A 1 178 ? -13.812 1.959 12.384 1.00 95.25 178 THR A CA 1
ATOM 1410 C C . THR A 1 178 ? -13.296 2.151 10.955 1.00 95.25 178 THR A C 1
ATOM 1412 O O . THR A 1 178 ? -12.120 2.453 10.771 1.00 95.25 178 THR A O 1
ATOM 1415 N N . THR A 1 179 ? -14.170 2.063 9.948 1.00 95.38 179 THR A N 1
ATOM 1416 C CA . THR A 1 179 ? -13.789 2.292 8.539 1.00 95.38 179 THR A CA 1
ATOM 1417 C C . 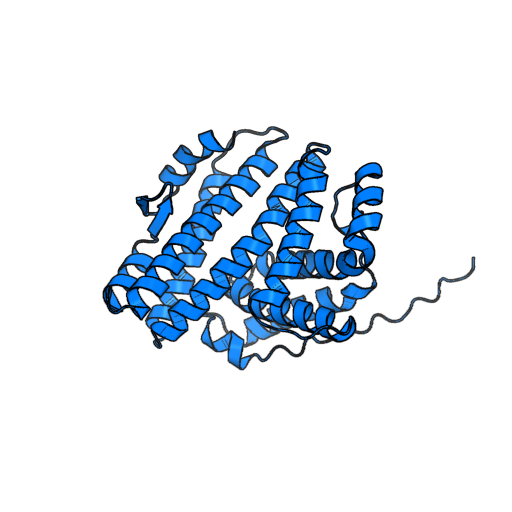THR A 1 179 ? -13.318 3.730 8.303 1.00 95.38 179 THR A C 1
ATOM 1419 O O . THR A 1 179 ? -12.289 3.949 7.668 1.00 95.38 179 THR A O 1
ATOM 1422 N N . LYS A 1 180 ? -14.018 4.721 8.872 1.00 96.81 180 LYS A N 1
ATOM 1423 C CA . LYS A 1 180 ? -13.591 6.128 8.811 1.00 96.81 180 LYS A CA 1
ATOM 1424 C C . LYS A 1 180 ? -12.253 6.354 9.508 1.00 96.81 180 LYS A C 1
ATOM 1426 O O . LYS A 1 180 ? -11.383 6.986 8.935 1.00 96.81 180 LYS A O 1
ATOM 1431 N N . LEU A 1 181 ? -12.063 5.786 10.698 1.00 98.19 181 LEU A N 1
ATOM 1432 C CA . LEU A 1 181 ? -10.808 5.918 11.440 1.00 98.19 181 LEU A CA 1
ATOM 1433 C C . LEU A 1 181 ? -9.621 5.267 10.723 1.00 98.19 181 LEU A C 1
ATOM 1435 O O . LEU A 1 181 ? -8.505 5.759 10.832 1.00 98.19 181 LEU A O 1
ATOM 1439 N N . ILE A 1 182 ? -9.849 4.176 9.992 1.00 98.38 182 ILE A N 1
ATOM 1440 C CA . ILE A 1 182 ? -8.841 3.563 9.121 1.00 98.38 182 ILE A CA 1
ATOM 1441 C C . ILE A 1 182 ? -8.462 4.508 7.979 1.00 98.38 182 ILE A C 1
ATOM 1443 O O . ILE A 1 182 ? -7.274 4.711 7.732 1.00 98.38 182 ILE A O 1
ATOM 1447 N N . HIS A 1 183 ? -9.458 5.087 7.302 1.00 97.94 183 HIS A N 1
ATOM 1448 C CA . HIS A 1 183 ? -9.225 6.073 6.246 1.00 97.94 183 HIS A CA 1
ATOM 1449 C C . HIS A 1 183 ? -8.439 7.273 6.788 1.00 97.94 183 HIS A C 1
ATOM 1451 O O . HIS A 1 183 ? -7.381 7.589 6.246 1.00 97.94 183 HIS A O 1
ATOM 1457 N N . ASP A 1 184 ? -8.875 7.848 7.910 1.00 98.31 184 ASP A N 1
ATOM 1458 C CA . ASP A 1 184 ? -8.211 8.976 8.567 1.00 98.31 184 ASP A CA 1
ATOM 1459 C C . ASP A 1 184 ? -6.772 8.628 8.993 1.00 98.31 184 ASP A C 1
ATOM 1461 O O . ASP A 1 184 ? -5.860 9.432 8.803 1.00 98.31 184 ASP A O 1
ATOM 1465 N N . ASP A 1 185 ? -6.530 7.429 9.540 1.00 98.69 185 ASP A N 1
ATOM 1466 C CA . ASP A 1 185 ? -5.190 6.982 9.947 1.00 98.69 185 ASP A CA 1
ATOM 1467 C C . ASP A 1 185 ? -4.234 6.804 8.767 1.00 98.69 185 ASP A C 1
ATOM 1469 O O . ASP A 1 185 ? -3.077 7.243 8.813 1.00 98.69 185 ASP A O 1
ATOM 1473 N N . TYR A 1 186 ? -4.712 6.192 7.687 1.00 98.56 186 TYR A N 1
ATOM 1474 C CA . TYR A 1 186 ? -3.910 6.033 6.485 1.00 98.56 186 TYR A CA 1
ATOM 1475 C C . TYR A 1 186 ? -3.643 7.394 5.825 1.00 98.56 186 TYR A C 1
ATOM 1477 O O . TYR A 1 186 ? -2.497 7.720 5.517 1.00 98.56 186 TYR A O 1
ATOM 1485 N N . MET A 1 187 ? -4.651 8.264 5.738 1.00 98.00 187 MET A N 1
ATOM 1486 C CA . MET A 1 187 ? -4.497 9.607 5.178 1.00 98.00 187 MET A CA 1
ATOM 1487 C C . MET A 1 187 ? -3.561 10.491 6.021 1.00 98.00 187 MET A C 1
ATOM 1489 O O . MET A 1 187 ? -2.734 11.236 5.482 1.00 98.00 187 MET A O 1
ATOM 1493 N N . TYR A 1 188 ? -3.601 10.364 7.351 1.00 98.50 188 TYR A N 1
ATOM 1494 C CA . TYR A 1 188 ? -2.629 10.993 8.247 1.00 98.50 188 TYR A CA 1
ATOM 1495 C C . TYR A 1 188 ? -1.205 10.480 7.998 1.00 98.50 188 TYR A C 1
ATOM 1497 O O . TYR A 1 188 ? -0.249 11.260 8.013 1.00 98.50 188 TYR A O 1
ATOM 1505 N N . THR A 1 189 ? -1.048 9.183 7.721 1.00 98.38 189 THR A N 1
ATOM 1506 C CA . THR A 1 189 ? 0.253 8.572 7.413 1.00 98.38 189 THR A CA 1
ATOM 1507 C C . THR A 1 189 ? 0.863 9.171 6.147 1.00 98.38 189 THR A C 1
ATOM 1509 O O . THR A 1 189 ? 2.006 9.637 6.176 1.00 98.38 189 THR A O 1
ATOM 1512 N N . LEU A 1 190 ? 0.082 9.240 5.067 1.00 97.62 190 LEU A N 1
ATOM 1513 C CA . LEU A 1 190 ? 0.512 9.802 3.784 1.00 97.62 190 LEU A CA 1
ATOM 1514 C C . LEU A 1 190 ? 0.846 11.298 3.895 1.00 97.62 190 LEU A C 1
ATOM 1516 O O . LEU A 1 190 ? 1.897 11.747 3.436 1.00 97.62 190 LEU A O 1
ATOM 1520 N N . THR A 1 191 ? -0.020 12.080 4.546 1.00 97.62 191 THR A N 1
ATOM 1521 C CA . THR A 1 191 ? 0.183 13.533 4.697 1.00 97.62 191 THR A CA 1
ATOM 1522 C C . THR A 1 191 ? 1.363 13.871 5.602 1.00 97.62 191 THR A C 1
ATOM 1524 O O . THR A 1 191 ? 2.133 14.773 5.278 1.00 97.62 191 THR A O 1
ATOM 1527 N N . THR A 1 192 ? 1.558 13.131 6.697 1.00 98.31 192 THR A N 1
ATOM 1528 C CA . THR A 1 192 ? 2.702 13.329 7.602 1.00 98.31 192 THR A CA 1
ATOM 1529 C C . THR A 1 192 ? 4.020 13.021 6.902 1.00 98.31 192 THR A C 1
ATOM 1531 O O . THR A 1 192 ? 4.975 13.790 7.019 1.00 98.31 192 THR A O 1
ATOM 1534 N N . TYR A 1 193 ? 4.069 11.935 6.127 1.00 97.94 193 TYR A N 1
ATOM 1535 C CA . TYR A 1 193 ? 5.241 11.606 5.324 1.00 97.94 193 TYR A CA 1
ATOM 1536 C C . TYR A 1 193 ? 5.519 12.662 4.243 1.00 97.94 193 TYR A C 1
ATOM 1538 O O . TYR A 1 193 ? 6.660 13.098 4.088 1.00 97.94 193 TYR A O 1
ATOM 1546 N N . ARG A 1 194 ? 4.484 13.145 3.541 1.00 96.44 194 ARG A N 1
ATOM 1547 C CA . ARG A 1 194 ? 4.626 14.224 2.552 1.00 96.44 194 ARG A CA 1
ATOM 1548 C C . ARG A 1 194 ? 5.176 15.505 3.182 1.00 96.44 194 ARG A C 1
ATOM 1550 O O . ARG A 1 194 ? 6.124 16.071 2.649 1.00 96.44 194 ARG A O 1
ATOM 1557 N N . ALA A 1 195 ? 4.649 15.909 4.337 1.00 96.94 195 ALA A N 1
ATOM 1558 C CA . ALA A 1 195 ? 5.126 17.084 5.065 1.00 96.94 195 ALA A CA 1
ATOM 1559 C C . ALA A 1 195 ? 6.585 16.939 5.535 1.00 96.94 195 ALA A C 1
ATOM 1561 O O . ALA A 1 195 ? 7.337 17.912 5.524 1.00 96.94 195 ALA A O 1
ATOM 1562 N N . HIS A 1 196 ? 7.007 15.734 5.932 1.00 96.31 196 HIS A N 1
ATOM 1563 C CA . HIS A 1 196 ? 8.417 15.438 6.192 1.00 96.31 196 HIS A CA 1
ATOM 1564 C C . HIS A 1 196 ? 9.256 15.623 4.919 1.00 96.31 196 HIS A C 1
ATOM 1566 O O . HIS A 1 196 ? 10.199 16.415 4.917 1.00 96.31 196 HIS A O 1
ATOM 1572 N N . ARG A 1 197 ? 8.865 14.964 3.822 1.00 94.94 197 ARG A N 1
ATOM 1573 C CA . ARG A 1 197 ? 9.564 15.004 2.530 1.00 94.94 197 ARG A CA 1
ATOM 1574 C C . ARG A 1 197 ? 9.750 16.429 2.007 1.00 94.94 197 ARG A C 1
ATOM 1576 O O . ARG A 1 197 ? 10.834 16.780 1.560 1.00 94.94 197 ARG A O 1
ATOM 1583 N N . GLU A 1 198 ? 8.696 17.236 2.071 1.00 94.12 198 GLU A N 1
ATOM 1584 C CA . GLU A 1 198 ? 8.675 18.626 1.598 1.00 94.12 198 GLU A CA 1
ATOM 1585 C C . GLU A 1 198 ? 9.480 19.586 2.484 1.00 94.12 198 GLU A C 1
ATOM 1587 O O . GLU A 1 198 ? 9.803 20.682 2.042 1.00 94.12 198 GLU A O 1
ATOM 1592 N N . SER A 1 199 ? 9.828 19.185 3.711 1.00 93.38 199 SER A N 1
ATOM 1593 C CA . SER A 1 199 ? 10.649 19.996 4.622 1.00 93.38 199 SER A CA 1
ATOM 1594 C C . SER A 1 199 ? 12.159 19.795 4.466 1.00 93.38 199 SER A C 1
ATOM 1596 O O . SER A 1 199 ? 12.937 20.428 5.175 1.00 93.38 199 SER A O 1
ATOM 1598 N N . ILE A 1 200 ? 12.584 18.881 3.589 1.00 92.56 200 ILE A N 1
ATOM 1599 C CA . ILE A 1 200 ? 14.000 18.625 3.334 1.00 92.56 200 ILE A CA 1
ATOM 1600 C C . ILE A 1 200 ? 14.504 19.659 2.322 1.00 92.56 200 ILE A C 1
ATOM 1602 O O . ILE A 1 200 ? 14.195 19.575 1.138 1.00 92.56 200 ILE A O 1
ATOM 1606 N N . ASP A 1 201 ? 15.318 20.604 2.791 1.00 89.31 201 ASP A N 1
ATOM 1607 C CA . ASP A 1 201 ? 15.909 21.663 1.954 1.00 89.31 201 ASP A CA 1
ATOM 1608 C C . ASP A 1 201 ? 17.147 21.199 1.152 1.00 89.31 201 ASP A C 1
ATOM 1610 O O . ASP A 1 201 ? 17.669 21.925 0.302 1.00 89.31 201 ASP A O 1
ATOM 1614 N N . GLU A 1 202 ? 17.652 19.998 1.437 1.00 88.94 202 GLU A N 1
ATOM 1615 C CA . GLU A 1 202 ? 18.828 19.412 0.791 1.00 88.94 202 GLU A CA 1
ATOM 1616 C C . GLU A 1 202 ? 18.487 18.827 -0.584 1.00 88.94 202 GLU A C 1
ATOM 1618 O O . GLU A 1 202 ? 17.430 18.233 -0.778 1.00 88.94 202 GLU A O 1
ATOM 1623 N N . TRP A 1 203 ? 19.428 18.916 -1.527 1.00 86.44 203 TRP A N 1
ATOM 1624 C CA . TRP A 1 203 ? 19.292 18.331 -2.861 1.00 86.44 203 TRP A CA 1
ATOM 1625 C C . TRP A 1 203 ? 20.555 17.550 -3.215 1.00 86.44 203 TRP A C 1
ATOM 1627 O O . TRP A 1 203 ? 21.583 18.128 -3.566 1.00 86.44 203 TRP A O 1
ATOM 1637 N N . TYR A 1 204 ? 20.483 16.225 -3.123 1.00 92.44 204 TYR A N 1
ATOM 1638 C CA . TYR A 1 204 ? 21.539 15.315 -3.566 1.00 92.44 204 TYR A CA 1
ATOM 1639 C C . TYR A 1 204 ? 20.932 14.091 -4.245 1.00 92.44 204 TYR A C 1
ATOM 1641 O O . TYR A 1 204 ? 19.753 13.782 -4.086 1.00 92.44 204 TYR A O 1
ATOM 1649 N N . SER A 1 205 ? 21.741 13.412 -5.055 1.00 91.19 205 SER A N 1
ATOM 1650 C CA . SER A 1 205 ? 21.260 12.412 -6.010 1.00 91.19 205 SER A CA 1
ATOM 1651 C C . SER A 1 205 ? 20.628 11.179 -5.361 1.00 91.19 205 SER A C 1
ATOM 1653 O O . SER A 1 205 ? 19.803 10.528 -6.000 1.00 91.19 205 SER A O 1
ATOM 1655 N N . ASP A 1 206 ? 21.005 10.874 -4.119 1.00 93.19 206 ASP A N 1
ATOM 1656 C CA . ASP A 1 206 ? 20.521 9.721 -3.353 1.00 93.19 206 ASP A CA 1
ATOM 1657 C C . ASP A 1 206 ? 19.275 10.006 -2.503 1.00 93.19 206 ASP A C 1
ATOM 1659 O O . ASP A 1 206 ? 18.576 9.081 -2.098 1.00 93.19 206 ASP A O 1
ATOM 1663 N N . LEU A 1 207 ? 18.919 11.282 -2.315 1.00 94.94 207 LEU A N 1
ATOM 1664 C CA . LEU A 1 207 ? 17.754 11.684 -1.527 1.00 94.94 207 LEU A CA 1
ATOM 1665 C C . LEU A 1 207 ? 16.454 10.958 -1.938 1.00 94.94 207 LEU A C 1
ATOM 1667 O O . LEU A 1 207 ? 15.715 10.535 -1.048 1.00 94.94 207 LEU A O 1
ATOM 1671 N N . PRO A 1 208 ? 16.142 10.741 -3.236 1.00 94.75 208 PRO A N 1
ATOM 1672 C CA . PRO A 1 208 ? 14.938 10.002 -3.608 1.00 94.75 208 PRO A CA 1
ATOM 1673 C C . PRO A 1 208 ? 14.945 8.538 -3.143 1.00 94.75 208 PRO A C 1
ATOM 1675 O O . PRO A 1 208 ? 13.879 8.029 -2.796 1.00 94.75 208 PRO A O 1
ATOM 1678 N N . ARG A 1 209 ? 16.106 7.862 -3.116 1.00 95.44 209 ARG A N 1
ATOM 1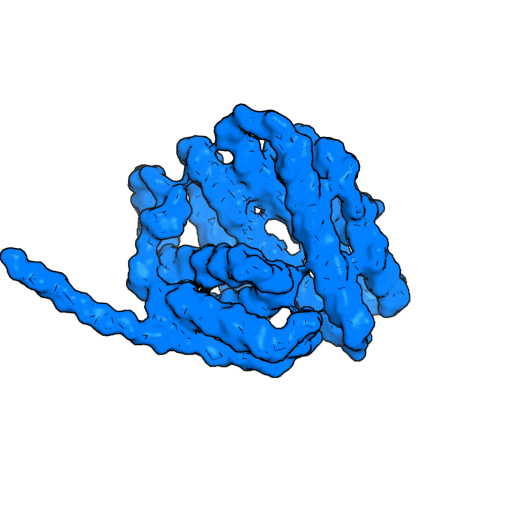679 C CA . ARG A 1 209 ? 16.237 6.495 -2.583 1.00 95.44 209 ARG A CA 1
ATOM 1680 C C . ARG A 1 209 ? 15.981 6.481 -1.082 1.00 95.44 209 ARG A C 1
ATOM 1682 O O . ARG A 1 209 ? 15.208 5.644 -0.614 1.00 95.44 209 ARG A O 1
ATOM 1689 N N . GLU A 1 210 ? 16.596 7.401 -0.339 1.00 95.62 210 GLU A N 1
ATOM 1690 C CA . GLU A 1 210 ? 16.374 7.526 1.108 1.00 95.62 210 GLU A CA 1
ATOM 1691 C C . GLU A 1 210 ? 14.893 7.745 1.420 1.00 95.62 210 GLU A C 1
ATOM 1693 O O . GLU A 1 210 ? 14.316 7.044 2.247 1.00 95.62 210 GLU A O 1
ATOM 1698 N N . GLN A 1 211 ? 14.254 8.671 0.698 1.00 96.12 211 GLN A N 1
ATOM 1699 C CA . GLN A 1 211 ? 12.835 8.973 0.846 1.00 96.12 211 GLN A CA 1
ATOM 1700 C C . GLN A 1 211 ? 11.963 7.743 0.575 1.00 96.12 211 GLN A C 1
ATOM 1702 O O . GLN A 1 211 ? 11.081 7.451 1.385 1.00 96.12 211 GLN A O 1
ATOM 1707 N N . GLY A 1 212 ? 12.212 7.008 -0.514 1.00 96.50 212 GLY A N 1
ATOM 1708 C CA . GLY A 1 212 ? 11.481 5.776 -0.826 1.00 96.50 212 GLY A CA 1
ATOM 1709 C C . GLY A 1 212 ? 11.658 4.702 0.253 1.00 96.50 212 GLY A C 1
ATOM 1710 O O . GLY A 1 212 ? 10.678 4.107 0.695 1.00 96.50 212 GLY A O 1
ATOM 1711 N N . THR A 1 213 ? 12.886 4.520 0.749 1.00 97.00 213 THR A N 1
ATOM 1712 C CA . THR A 1 213 ? 13.206 3.525 1.790 1.00 97.00 213 THR A CA 1
ATOM 1713 C C . THR A 1 213 ? 12.562 3.880 3.135 1.00 97.00 213 THR A C 1
ATOM 1715 O O . THR A 1 213 ? 11.979 3.015 3.790 1.00 97.00 213 THR A O 1
ATOM 1718 N N . LEU A 1 214 ? 12.602 5.157 3.534 1.00 97.44 214 LEU A N 1
ATOM 1719 C CA . LEU A 1 214 ? 11.929 5.650 4.738 1.00 97.44 214 LEU A CA 1
ATOM 1720 C C . LEU A 1 214 ? 10.408 5.475 4.639 1.00 97.44 214 LEU A C 1
ATOM 1722 O O . LEU A 1 214 ? 9.763 5.100 5.619 1.00 97.44 214 LEU A O 1
ATOM 1726 N N . PHE A 1 215 ? 9.822 5.725 3.463 1.00 97.94 215 PHE A N 1
ATOM 1727 C CA . PHE A 1 215 ? 8.386 5.535 3.269 1.00 97.94 215 PHE A CA 1
ATOM 1728 C C . PHE A 1 215 ? 7.994 4.065 3.366 1.00 97.94 215 PHE A C 1
ATOM 1730 O O . PHE A 1 215 ? 7.060 3.722 4.088 1.00 97.94 215 PHE A O 1
ATOM 1737 N N . GLU A 1 216 ? 8.744 3.190 2.694 1.00 97.94 216 GLU A N 1
ATOM 1738 C CA . GLU A 1 216 ? 8.552 1.747 2.785 1.00 97.94 216 GLU A CA 1
ATOM 1739 C C . GLU A 1 216 ? 8.611 1.283 4.249 1.00 97.94 216 GLU A C 1
ATOM 1741 O O . GLU A 1 216 ? 7.720 0.568 4.713 1.00 97.94 216 GLU A O 1
ATOM 1746 N N . TRP A 1 217 ? 9.618 1.735 5.003 1.00 97.94 217 TRP A N 1
ATOM 1747 C CA . TRP A 1 217 ? 9.742 1.437 6.427 1.00 97.94 217 TRP A CA 1
ATOM 1748 C C . TRP A 1 217 ? 8.541 1.932 7.239 1.00 97.94 217 TRP A C 1
ATOM 1750 O O . TRP A 1 217 ? 7.996 1.169 8.038 1.00 97.94 217 TRP A O 1
ATOM 1760 N N . LEU A 1 218 ? 8.070 3.161 7.008 1.00 98.25 218 LEU A N 1
ATOM 1761 C CA . LEU A 1 218 ? 6.900 3.708 7.697 1.00 98.25 218 LEU A CA 1
ATOM 1762 C C . LEU A 1 218 ? 5.659 2.835 7.464 1.00 98.25 218 LEU A C 1
ATOM 1764 O O . LEU A 1 218 ? 4.952 2.495 8.420 1.00 98.25 218 LEU A O 1
ATOM 1768 N N . LEU A 1 219 ? 5.411 2.433 6.213 1.00 98.50 219 LEU A N 1
ATOM 1769 C CA . LEU A 1 219 ? 4.295 1.548 5.878 1.00 98.50 219 LEU A CA 1
ATOM 1770 C C . LEU A 1 219 ? 4.453 0.170 6.535 1.00 98.50 219 LEU A C 1
ATOM 1772 O O . LEU A 1 219 ? 3.472 -0.373 7.045 1.00 98.50 219 LEU A O 1
ATOM 1776 N N . ARG A 1 220 ? 5.676 -0.377 6.618 1.00 98.25 220 ARG A N 1
ATOM 1777 C CA . ARG A 1 220 ? 5.956 -1.624 7.359 1.00 98.25 220 ARG A CA 1
ATOM 1778 C C . ARG A 1 220 ? 5.664 -1.468 8.852 1.00 98.25 220 ARG A C 1
ATOM 1780 O O . ARG A 1 220 ? 4.971 -2.309 9.421 1.00 98.25 220 ARG A O 1
ATOM 1787 N N . SER A 1 221 ? 6.107 -0.381 9.481 1.00 98.06 221 SER A N 1
ATOM 1788 C CA . SER A 1 221 ? 5.824 -0.089 10.893 1.00 98.06 221 SER A CA 1
ATOM 1789 C C . SER A 1 221 ? 4.330 0.086 11.174 1.00 98.06 221 SER A C 1
ATOM 1791 O O . SER A 1 221 ? 3.844 -0.316 12.239 1.00 98.06 221 SER A O 1
ATOM 1793 N N . LYS A 1 222 ? 3.574 0.658 10.231 1.00 98.31 222 LYS A N 1
ATOM 1794 C CA . LYS A 1 222 ? 2.107 0.702 10.297 1.00 98.31 222 LYS A CA 1
ATOM 1795 C C . LYS A 1 222 ? 1.503 -0.693 10.159 1.00 98.31 222 LYS A C 1
ATOM 1797 O O . LYS A 1 222 ? 0.746 -1.107 11.035 1.00 98.31 222 LYS A O 1
ATOM 1802 N N . LEU A 1 223 ? 1.904 -1.456 9.146 1.00 98.62 223 LEU A N 1
ATOM 1803 C CA . LEU A 1 223 ? 1.436 -2.822 8.898 1.00 98.62 223 LEU A CA 1
ATOM 1804 C C . LEU A 1 223 ? 1.663 -3.740 10.106 1.00 98.62 223 LEU A C 1
ATOM 1806 O O . LEU A 1 223 ? 0.776 -4.507 10.483 1.00 98.62 223 LEU A O 1
ATOM 1810 N N . GLU A 1 224 ? 2.828 -3.663 10.746 1.00 98.19 224 GLU A N 1
ATOM 1811 C CA . GLU A 1 224 ? 3.129 -4.433 11.954 1.00 98.19 224 GLU A CA 1
ATOM 1812 C C . GLU A 1 224 ? 2.194 -4.085 13.118 1.00 98.19 224 GLU A C 1
ATOM 1814 O O . GLU A 1 224 ? 1.686 -4.988 13.792 1.00 98.19 224 GLU A O 1
ATOM 1819 N N . ASN A 1 225 ? 1.921 -2.793 13.335 1.00 98.44 225 ASN A N 1
ATOM 1820 C CA . ASN A 1 225 ? 0.970 -2.345 14.351 1.00 98.44 225 ASN A CA 1
ATOM 1821 C C . ASN A 1 225 ? -0.448 -2.862 14.057 1.00 98.44 225 ASN A C 1
ATOM 1823 O O . ASN A 1 225 ? -1.065 -3.483 14.924 1.00 98.44 225 ASN A O 1
ATOM 1827 N N . ILE A 1 226 ? -0.945 -2.692 12.829 1.00 98.50 226 ILE A N 1
ATOM 1828 C CA . ILE A 1 226 ? -2.289 -3.148 12.438 1.00 98.50 226 ILE A CA 1
ATOM 1829 C C . ILE A 1 226 ? -2.424 -4.669 12.579 1.00 98.50 226 ILE A C 1
ATOM 1831 O O . ILE A 1 226 ? -3.385 -5.157 13.177 1.00 98.50 226 ILE A O 1
ATOM 1835 N N . ASN A 1 227 ? -1.421 -5.440 12.155 1.00 98.31 227 ASN A N 1
ATOM 1836 C CA . ASN A 1 227 ? -1.402 -6.890 12.363 1.00 98.31 227 ASN A CA 1
ATOM 1837 C C . ASN A 1 227 ? -1.412 -7.281 13.848 1.00 98.31 227 ASN A C 1
ATOM 1839 O O . ASN A 1 227 ? -2.044 -8.273 14.231 1.00 98.31 227 ASN A O 1
ATOM 1843 N N . LEU A 1 228 ? -0.734 -6.515 14.709 1.00 97.69 228 LEU A N 1
ATOM 1844 C CA . LEU A 1 228 ? -0.766 -6.730 16.153 1.00 97.69 228 LEU A CA 1
ATOM 1845 C C . LEU A 1 228 ? -2.164 -6.462 16.732 1.00 97.69 228 LEU A C 1
ATOM 1847 O O . LEU A 1 228 ? -2.625 -7.252 17.564 1.00 97.69 228 LEU A O 1
ATOM 1851 N N . LEU A 1 229 ? -2.849 -5.409 16.272 1.00 97.94 229 LEU A N 1
ATOM 1852 C CA . LEU A 1 229 ? -4.236 -5.115 16.644 1.00 97.94 229 LEU A CA 1
ATOM 1853 C C . LEU A 1 229 ? -5.168 -6.256 16.236 1.00 97.94 229 LEU A C 1
ATOM 1855 O O . LEU A 1 229 ? -5.828 -6.830 17.100 1.00 97.94 229 LEU A O 1
ATOM 1859 N N . ILE A 1 230 ? -5.144 -6.663 14.963 1.00 98.19 230 ILE A N 1
ATOM 1860 C CA . ILE A 1 230 ? -5.938 -7.785 14.430 1.00 98.19 230 ILE A CA 1
ATOM 1861 C C . ILE A 1 230 ? -5.724 -9.043 15.275 1.00 98.19 230 ILE A C 1
ATOM 1863 O O . ILE A 1 230 ? -6.676 -9.687 15.722 1.00 98.19 230 ILE A O 1
ATOM 1867 N N . LYS A 1 231 ? -4.459 -9.396 15.531 1.00 98.12 231 LYS A N 1
ATOM 1868 C CA . LYS A 1 231 ? -4.089 -10.585 16.306 1.00 98.12 231 LYS A CA 1
ATOM 1869 C C . LYS A 1 231 ? -4.606 -10.525 17.740 1.00 98.12 231 LYS A C 1
ATOM 1871 O O . LYS A 1 231 ? -5.066 -11.543 18.258 1.00 98.12 231 LYS A O 1
ATOM 1876 N N . ASN A 1 232 ? -4.492 -9.381 18.406 1.00 97.81 232 ASN A N 1
ATOM 1877 C CA . ASN A 1 232 ? -4.926 -9.231 19.792 1.00 97.81 232 ASN A CA 1
ATOM 1878 C C . ASN A 1 232 ? -6.452 -9.150 19.908 1.00 97.81 232 ASN A C 1
ATOM 1880 O O . ASN A 1 232 ? -7.000 -9.744 20.836 1.00 97.81 232 ASN A O 1
ATOM 1884 N N . TYR A 1 233 ? -7.124 -8.513 18.949 1.00 96.75 233 TYR A N 1
ATOM 1885 C CA . TYR A 1 233 ? -8.582 -8.450 18.871 1.00 96.75 233 TYR A CA 1
ATOM 1886 C C . TYR A 1 233 ? -9.174 -9.849 18.664 1.00 96.75 233 TYR A C 1
ATOM 1888 O O . TYR A 1 233 ? -9.974 -10.306 19.475 1.00 96.75 233 TYR A O 1
ATOM 1896 N N . LYS A 1 234 ? -8.679 -10.610 17.671 1.00 96.81 234 LYS A N 1
ATOM 1897 C CA . LYS A 1 234 ? -9.089 -12.011 17.425 1.00 96.81 234 LYS A CA 1
ATOM 1898 C C . LYS A 1 234 ? -8.859 -12.934 18.632 1.00 96.81 234 LYS A C 1
ATOM 1900 O O . LYS A 1 234 ? -9.518 -13.959 18.760 1.00 96.81 234 LYS A O 1
ATOM 1905 N N . ARG A 1 235 ? -7.917 -12.591 19.519 1.00 97.31 235 ARG A N 1
ATOM 1906 C CA . ARG A 1 235 ? -7.623 -13.324 20.766 1.00 97.31 235 ARG A CA 1
ATOM 1907 C C . ARG A 1 235 ? -8.421 -12.827 21.978 1.00 97.31 235 ARG A C 1
ATOM 1909 O O . ARG A 1 235 ? -8.187 -13.335 23.071 1.00 97.31 235 ARG A O 1
ATOM 1916 N N . GLY A 1 236 ? -9.282 -11.821 21.819 1.00 96.12 236 GLY A N 1
ATOM 1917 C CA . GLY A 1 236 ? -10.031 -11.199 22.914 1.00 96.12 236 GLY A CA 1
ATOM 1918 C C . GLY A 1 236 ? -9.158 -10.448 23.926 1.00 96.12 236 GLY A C 1
ATOM 1919 O O . GLY A 1 236 ? -9.571 -10.258 25.065 1.00 96.12 236 GLY A O 1
ATOM 1920 N N . LYS A 1 237 ? -7.929 -10.060 23.551 1.00 97.25 237 LYS A N 1
ATOM 1921 C CA . LYS A 1 237 ? -6.995 -9.337 24.436 1.00 97.25 237 LYS A CA 1
ATOM 1922 C C . LYS A 1 237 ? -7.224 -7.831 24.461 1.00 97.25 237 LYS A C 1
ATOM 1924 O O . LYS A 1 237 ? -6.795 -7.177 25.405 1.00 97.25 237 LYS A O 1
ATOM 1929 N N . ILE A 1 238 ? -7.816 -7.297 23.400 1.00 96.81 238 ILE A N 1
ATOM 1930 C CA . ILE A 1 238 ? -8.186 -5.890 23.264 1.00 96.81 238 ILE A CA 1
ATOM 1931 C C . ILE A 1 238 ? -9.611 -5.817 22.726 1.00 96.81 238 ILE A C 1
ATOM 1933 O O . ILE A 1 238 ? -10.066 -6.748 22.059 1.00 96.81 238 ILE A O 1
ATOM 1937 N N . ASP A 1 239 ? -10.292 -4.718 23.016 1.00 94.38 239 ASP A N 1
ATOM 1938 C CA . ASP A 1 239 ? -11.638 -4.430 22.536 1.00 94.38 239 ASP A CA 1
ATOM 1939 C C . ASP A 1 239 ? -11.623 -3.441 21.355 1.00 94.38 239 ASP A C 1
ATOM 1941 O O . ASP A 1 239 ? -10.573 -2.936 20.946 1.00 94.38 239 ASP A O 1
ATOM 1945 N N . ASN A 1 240 ? -12.807 -3.153 20.802 1.00 94.06 240 ASN A N 1
ATOM 1946 C CA . ASN A 1 240 ? -12.947 -2.215 19.684 1.00 94.06 240 ASN A CA 1
ATOM 1947 C C . ASN A 1 240 ? -12.511 -0.791 20.074 1.00 94.06 240 ASN A C 1
ATOM 1949 O O . ASN A 1 240 ? -11.902 -0.087 19.278 1.00 94.06 240 ASN A O 1
ATOM 1953 N N . ASN A 1 241 ? -12.739 -0.378 21.324 1.00 95.44 241 ASN A N 1
ATOM 1954 C CA . ASN A 1 241 ? -12.323 0.943 21.804 1.00 95.44 241 ASN A CA 1
ATOM 1955 C C . ASN A 1 241 ? -10.799 1.106 21.784 1.00 95.44 241 ASN A C 1
ATOM 1957 O O . ASN A 1 241 ? -10.293 2.156 21.394 1.00 95.44 241 ASN A O 1
ATOM 1961 N N . THR A 1 242 ? -10.059 0.060 22.153 1.00 96.81 242 THR A N 1
ATOM 1962 C CA . THR A 1 242 ? -8.594 0.051 22.071 1.00 96.81 242 THR A CA 1
ATOM 1963 C C . THR A 1 242 ? -8.111 0.174 20.625 1.00 96.81 242 THR A C 1
ATOM 1965 O O . THR A 1 242 ? -7.152 0.901 20.364 1.00 96.81 242 THR A O 1
ATOM 1968 N N . VAL A 1 243 ? -8.783 -0.493 19.679 1.00 97.25 243 VAL A N 1
ATOM 1969 C CA . VAL A 1 243 ? -8.494 -0.367 18.241 1.00 97.25 243 VAL A CA 1
ATOM 1970 C C . VAL A 1 243 ? -8.745 1.063 17.763 1.00 97.25 243 VAL A C 1
ATOM 1972 O O . VAL A 1 243 ? -7.839 1.686 17.213 1.00 97.25 243 VAL A O 1
ATOM 1975 N N . LYS A 1 244 ? -9.934 1.614 18.033 1.00 97.75 244 LYS A N 1
ATOM 1976 C CA . LYS A 1 244 ? -10.311 2.980 17.639 1.00 97.75 244 LYS A CA 1
ATOM 1977 C C . LYS A 1 244 ? -9.341 4.017 18.194 1.00 97.75 244 LYS A C 1
ATOM 1979 O O . LYS A 1 244 ? -8.881 4.877 17.452 1.00 97.75 244 LYS A O 1
ATOM 1984 N N . LYS A 1 245 ? -8.955 3.883 19.465 1.00 97.81 245 LYS A N 1
ATOM 1985 C CA . LYS A 1 245 ? -7.960 4.756 20.093 1.00 97.81 245 LYS A CA 1
ATOM 1986 C C . LYS A 1 245 ? -6.602 4.696 19.384 1.00 97.81 245 LYS A C 1
ATOM 1988 O O . LYS A 1 245 ? -5.989 5.733 19.172 1.00 97.81 245 LYS A O 1
ATOM 1993 N N . ASN A 1 246 ? -6.136 3.506 19.002 1.00 98.00 246 ASN A N 1
ATOM 1994 C CA . ASN A 1 246 ? -4.862 3.349 18.293 1.00 98.00 246 ASN A CA 1
ATOM 1995 C C . ASN A 1 246 ? -4.874 4.059 16.926 1.00 98.00 246 ASN A C 1
ATOM 1997 O O . ASN A 1 246 ? -3.922 4.774 16.611 1.00 98.00 246 ASN A O 1
ATOM 2001 N N . LEU A 1 247 ? -5.970 3.911 16.170 1.00 98.19 247 LEU A N 1
ATOM 2002 C CA . LEU A 1 247 ? -6.172 4.591 14.886 1.00 98.19 247 LEU A CA 1
ATOM 2003 C C . LEU A 1 247 ? -6.244 6.117 15.060 1.00 98.19 247 LEU A C 1
ATOM 2005 O O . LEU A 1 247 ? -5.566 6.843 14.346 1.00 98.19 247 LEU A O 1
ATOM 2009 N N . GLN A 1 248 ? -6.985 6.605 16.063 1.00 98.00 248 GLN A N 1
ATOM 2010 C CA . GLN A 1 248 ? -7.093 8.038 16.389 1.00 98.00 248 GLN A CA 1
ATOM 2011 C C . GLN A 1 248 ? -5.762 8.665 16.818 1.00 98.00 248 GLN A C 1
ATOM 2013 O O . GLN A 1 248 ? -5.490 9.833 16.552 1.00 98.00 248 GLN A O 1
ATOM 2018 N N . GLU A 1 249 ? -4.933 7.910 17.537 1.00 97.94 249 GLU A N 1
ATOM 2019 C CA . GLU A 1 249 ? -3.614 8.370 17.968 1.00 97.94 249 GLU A CA 1
ATOM 2020 C C . GLU A 1 249 ? -2.554 8.219 16.871 1.00 97.94 249 GLU A C 1
ATOM 2022 O O . GLU A 1 249 ? -1.419 8.653 17.071 1.00 97.94 249 GLU A O 1
ATOM 2027 N N . HIS A 1 250 ? -2.916 7.652 15.719 1.00 98.12 250 HIS A N 1
ATOM 2028 C CA . HIS A 1 250 ? -2.050 7.416 14.573 1.00 98.12 250 HIS A CA 1
ATOM 2029 C C . HIS A 1 250 ? -0.789 6.624 14.909 1.00 98.12 250 HIS A C 1
ATOM 2031 O O . HIS A 1 250 ? 0.314 6.940 14.453 1.00 98.12 250 HIS A O 1
ATOM 2037 N N . LEU A 1 251 ? -0.936 5.565 15.701 1.00 97.75 251 LEU A N 1
ATOM 2038 C CA . LEU A 1 251 ? 0.212 4.823 16.210 1.00 97.75 251 LEU A CA 1
ATOM 2039 C C . LEU A 1 251 ? 0.859 3.938 15.132 1.00 97.75 251 LEU A C 1
ATOM 2041 O O . LEU A 1 251 ? 0.193 3.420 14.232 1.00 97.75 251 LEU A O 1
ATOM 2045 N N . CYS A 1 252 ? 2.171 3.746 15.228 1.00 95.56 252 CYS A N 1
ATOM 2046 C CA . CYS A 1 252 ? 2.929 2.758 14.462 1.00 95.56 252 CYS A CA 1
ATOM 2047 C C . CYS A 1 252 ? 3.891 1.992 15.380 1.00 95.56 252 CYS A C 1
ATOM 2049 O O . CYS A 1 252 ? 4.208 2.434 16.488 1.00 95.56 252 CYS A O 1
ATOM 2051 N N . LEU A 1 253 ? 4.321 0.808 14.940 1.00 95.31 253 LEU A N 1
ATOM 2052 C CA . LEU A 1 253 ? 5.277 -0.015 15.670 1.00 95.31 253 LEU A CA 1
ATOM 2053 C C . LEU A 1 253 ? 6.674 0.207 15.079 1.00 95.31 253 LEU A C 1
ATOM 2055 O O . LEU A 1 253 ? 7.066 -0.447 14.117 1.00 95.31 253 LEU A O 1
ATOM 2059 N N . ALA A 1 254 ? 7.423 1.141 15.657 1.00 91.75 254 ALA A N 1
ATOM 2060 C CA . ALA A 1 254 ? 8.796 1.437 15.263 1.00 91.75 254 ALA A CA 1
ATOM 2061 C C . ALA A 1 254 ? 9.766 0.813 16.268 1.00 91.75 254 ALA A C 1
ATOM 2063 O O . ALA A 1 254 ? 9.634 1.012 17.477 1.00 91.75 254 ALA A O 1
ATOM 2064 N N . ASN A 1 255 ? 10.729 0.019 15.794 1.00 86.00 255 ASN A N 1
ATOM 2065 C CA . ASN A 1 255 ? 11.749 -0.602 16.649 1.00 86.00 255 ASN A CA 1
ATOM 2066 C C . ASN A 1 255 ? 11.155 -1.360 17.859 1.00 86.00 255 ASN A C 1
ATOM 2068 O O . ASN A 1 255 ? 11.657 -1.290 18.983 1.00 86.00 255 ASN A O 1
ATOM 2072 N N . LYS A 1 256 ? 10.053 -2.097 17.626 1.00 88.12 256 LYS A N 1
ATOM 2073 C CA . LYS A 1 256 ? 9.271 -2.850 18.634 1.00 88.12 256 LYS A CA 1
ATOM 2074 C C . LYS A 1 256 ? 8.613 -1.986 19.718 1.00 88.12 256 LYS A C 1
ATOM 2076 O O . LYS A 1 256 ? 8.183 -2.516 20.744 1.00 88.12 256 LYS A O 1
ATOM 2081 N N . ARG A 1 257 ? 8.522 -0.673 19.514 1.00 92.88 257 ARG A N 1
ATOM 2082 C CA . ARG A 1 257 ? 7.850 0.267 20.412 1.00 92.88 257 ARG A CA 1
ATOM 2083 C C . ARG A 1 257 ? 6.672 0.903 19.699 1.00 92.88 257 ARG A C 1
ATOM 2085 O O . ARG A 1 257 ? 6.758 1.257 18.528 1.00 92.88 257 ARG A O 1
ATOM 2092 N N . LEU A 1 258 ? 5.568 1.031 20.422 1.00 95.25 258 LEU A N 1
ATOM 2093 C CA . LEU A 1 258 ? 4.405 1.745 19.927 1.00 95.25 258 LEU A CA 1
ATOM 2094 C C . LEU A 1 258 ? 4.669 3.241 20.082 1.00 95.25 258 LEU A C 1
ATOM 2096 O O . LEU A 1 258 ? 4.906 3.714 21.196 1.00 95.25 258 LEU A O 1
ATOM 2100 N N . VAL A 1 259 ? 4.665 3.962 18.970 1.00 96.88 259 VAL A N 1
ATOM 2101 C CA . VAL A 1 259 ? 4.951 5.396 18.926 1.00 96.88 259 VAL A CA 1
ATOM 2102 C C . VAL A 1 259 ? 3.863 6.113 18.148 1.00 96.88 259 VAL A C 1
ATOM 2104 O O . VAL A 1 259 ? 3.237 5.541 17.256 1.00 96.88 259 VAL A O 1
ATOM 2107 N N . LYS A 1 260 ? 3.630 7.375 18.499 1.00 97.56 260 LYS A N 1
ATOM 2108 C CA . LYS A 1 260 ? 2.752 8.247 17.730 1.00 97.56 260 LYS A CA 1
ATOM 2109 C C . LYS A 1 260 ? 3.491 8.723 16.489 1.00 97.56 260 LYS A C 1
ATOM 2111 O O . LYS A 1 260 ? 4.580 9.283 16.614 1.00 97.56 260 LYS A O 1
ATOM 2116 N N . LEU A 1 261 ? 2.886 8.528 15.322 1.00 97.88 261 LEU A N 1
ATOM 2117 C CA . LEU A 1 261 ? 3.403 9.102 14.092 1.00 97.88 261 LEU A CA 1
ATOM 2118 C C . LEU A 1 261 ? 3.291 10.627 14.169 1.00 97.88 261 LEU A C 1
ATOM 2120 O O . LEU A 1 261 ? 2.217 11.168 14.414 1.00 97.88 261 LEU A O 1
ATOM 2124 N N . THR A 1 262 ? 4.411 11.313 13.977 1.00 97.56 262 THR A N 1
ATOM 2125 C CA . THR A 1 262 ? 4.480 12.765 13.808 1.00 97.56 262 THR A CA 1
ATOM 2126 C C . THR A 1 262 ? 5.576 13.093 12.802 1.00 97.56 262 THR A C 1
ATOM 2128 O O . THR A 1 262 ? 6.455 12.268 12.545 1.00 97.56 262 THR A O 1
ATOM 2131 N N . LYS A 1 263 ? 5.568 14.315 12.261 1.00 96.50 263 LYS A N 1
ATOM 2132 C CA . LYS A 1 263 ? 6.666 14.794 11.415 1.00 96.50 263 LYS A CA 1
ATOM 2133 C C . LYS A 1 263 ? 8.003 14.744 12.164 1.00 96.50 263 LYS A C 1
ATOM 2135 O O . LYS A 1 263 ? 8.936 14.127 11.675 1.00 96.50 263 LYS A O 1
ATOM 2140 N N . ASP A 1 264 ? 8.060 15.287 13.383 1.00 95.75 264 ASP A N 1
ATOM 2141 C CA . ASP A 1 264 ? 9.273 15.276 14.217 1.00 95.75 264 ASP A CA 1
ATOM 2142 C C . ASP A 1 264 ? 9.804 13.863 14.481 1.00 95.75 264 ASP A C 1
ATOM 2144 O O . ASP A 1 264 ? 10.995 13.673 14.714 1.00 95.75 264 ASP A O 1
ATOM 2148 N N . PHE A 1 265 ? 8.915 12.868 14.526 1.00 95.69 265 PHE A N 1
ATOM 2149 C CA . PHE A 1 265 ? 9.323 11.476 14.624 1.00 95.69 265 PHE A CA 1
ATOM 2150 C C . PHE A 1 265 ? 10.032 11.021 13.344 1.00 95.69 265 PHE A C 1
ATOM 2152 O O . PHE A 1 265 ? 11.151 10.532 13.442 1.00 95.69 265 PHE A O 1
ATOM 2159 N N . LEU A 1 266 ? 9.453 11.263 12.164 1.00 96.06 266 LEU A N 1
ATOM 2160 C CA . LEU A 1 266 ? 10.095 10.941 10.882 1.00 96.06 266 LEU A CA 1
ATOM 2161 C C . LEU A 1 266 ? 11.410 11.699 10.666 1.00 96.06 266 LEU A C 1
ATOM 2163 O O . LEU A 1 266 ? 12.372 11.118 10.176 1.00 96.06 266 LEU A O 1
ATOM 2167 N N . ASP A 1 267 ? 11.477 12.966 11.082 1.00 93.50 267 ASP A N 1
ATOM 2168 C CA . ASP A 1 267 ? 12.698 13.773 11.000 1.00 93.50 267 ASP A CA 1
ATOM 2169 C C . ASP A 1 267 ? 13.860 13.126 11.774 1.00 93.50 267 ASP A C 1
ATOM 2171 O O . ASP A 1 267 ? 14.997 13.184 11.316 1.00 93.50 267 ASP A O 1
ATOM 2175 N N . ARG A 1 268 ? 13.578 12.489 12.922 1.00 92.81 268 ARG A N 1
ATOM 2176 C CA . ARG A 1 268 ? 14.590 11.781 13.726 1.00 92.81 268 ARG A CA 1
ATOM 2177 C C . ARG A 1 268 ? 14.984 10.432 13.140 1.00 92.81 268 ARG A C 1
ATOM 2179 O O . ARG A 1 268 ? 16.145 10.063 13.239 1.00 92.81 268 ARG A O 1
ATOM 2186 N N . GLU A 1 269 ? 14.033 9.694 12.575 1.00 93.06 269 GLU A N 1
ATOM 2187 C CA . GLU A 1 269 ? 14.312 8.368 12.007 1.00 93.06 269 GLU A CA 1
ATOM 2188 C C . GLU A 1 269 ? 15.032 8.470 10.654 1.00 93.06 269 GLU A C 1
ATOM 2190 O O . GLU A 1 269 ? 15.721 7.534 10.270 1.00 93.06 269 GLU A O 1
ATOM 2195 N N . ARG A 1 270 ? 14.932 9.607 9.944 1.00 89.56 270 ARG A N 1
ATOM 2196 C CA . ARG A 1 270 ? 15.596 9.832 8.646 1.00 89.56 270 ARG A CA 1
ATOM 2197 C C . ARG A 1 270 ? 17.093 9.506 8.665 1.00 89.56 270 ARG A C 1
ATOM 2199 O O . ARG A 1 270 ? 17.591 8.988 7.670 1.00 89.56 270 ARG A O 1
ATOM 2206 N N . ASP A 1 271 ? 17.802 9.808 9.753 1.00 86.19 271 ASP A N 1
ATOM 2207 C CA . ASP A 1 271 ? 19.253 9.592 9.837 1.00 86.19 271 ASP A CA 1
ATOM 2208 C C . ASP A 1 271 ? 19.652 8.112 9.687 1.00 86.19 271 ASP A C 1
ATOM 2210 O O . ASP A 1 271 ? 20.750 7.839 9.212 1.00 86.19 271 ASP A O 1
ATOM 2214 N N . ASP A 1 272 ? 18.758 7.165 9.992 1.00 87.44 272 ASP A N 1
ATOM 2215 C CA . ASP A 1 272 ? 19.002 5.727 9.801 1.00 87.44 272 ASP A CA 1
ATOM 2216 C C . ASP A 1 272 ? 18.913 5.286 8.322 1.00 87.44 272 ASP A C 1
ATOM 2218 O O . ASP A 1 272 ? 19.244 4.144 7.993 1.00 87.44 272 ASP A O 1
ATOM 2222 N N . PHE A 1 273 ? 18.458 6.171 7.426 1.00 86.62 273 PHE A N 1
ATOM 2223 C CA . PHE A 1 273 ? 18.252 5.893 5.997 1.00 86.62 273 PHE A CA 1
ATOM 2224 C C . PHE A 1 273 ? 19.215 6.646 5.071 1.00 86.62 273 PHE A C 1
ATOM 2226 O O . PHE A 1 273 ? 19.199 6.378 3.864 1.00 86.62 273 PHE A O 1
ATOM 2233 N N . ARG A 1 274 ? 20.022 7.555 5.633 1.00 78.94 274 ARG A N 1
ATOM 2234 C CA . ARG A 1 274 ? 21.122 8.258 4.959 1.00 78.94 274 ARG A CA 1
ATOM 2235 C C . ARG A 1 274 ? 22.317 7.349 4.667 1.00 78.94 274 ARG A C 1
ATOM 2237 O O . ARG A 1 274 ? 22.502 6.337 5.379 1.00 78.94 274 ARG A O 1
#

Secondary structure (DSSP, 8-state):
-----------------HHHHHTT--S-HHHHHHHHHHHHHHHTTGGG--GGGGT---HHHHHHHHHHHGGGHHHHHHHHHHHHHHHTSSS-HHHHHHHHHHHHHHHHHHHHHHTTPPP-TTHHHHHHHHHHHHHHHHHTTS-HHHHHHHHHHHHHHHHHHHHHHHHHHHHHHTSHHHHHHHHHHHHHHHHHHHHHHHT-----TTHHHHHHHHHHHHHHHHHHHHHHHHHHHHTTSS-HHHHHHHHHTTEEEETTEEEE--HHHHHHHGGGG-

Sequence (274 aa):
MVAKDSIPFVLEHLDVDKKKVMAYVTCSEHMVDSLLSIADTAYSKTGSYGLEDLGMDNKEYNKWITKDYKDTISIVIALFDSYASMVNSGMDEASASFVWHEVARLQMKHFYEKTGGEWQEPNSYEKLFRVIDGVMGTYSCGTQADMNMAAWRSVMPVDYRLIEAYKQLADLGNDIETTKLIHDDYMYTLTTYRAHRESIDEWYSDLPREQGTLFEWLLRSKLENINLLIKNYKRGKIDNNTVKKNLQEHLCLANKRLVKLTKDFLDRERDDFR

Foldseek 3Di:
DPPPPDDDQDQDALPQPLVLLVLQAPDDSVLLVVLSSLLSVLLSCLVVDDPVLLVQPPPVLSVVLCVPPVLLRSLLSSLVSSLCSQCVVPPLNLSSLSSSLSSNLSSQCVSQVVVVHHDDPPVSVVVSLVSLVVSLVSQCVDPLSSLLSSLQSNQSVLSSLLSVLLSLQCVLLVDPLSSVLSSVLVSCLVVQLVVLLVPDPDDDSNSSNLSSNLSSVSSVQSSVVSVVVSVCSVVVNDDVVVSSVLSVQSWGQDPNDTDRDHNVVSNVCSVVSD

Radius of gyration: 19.46 Å; chains: 1; bounding box: 43×44×70 Å